Protein AF-A0A146EZC9-F1 (afdb_monomer)

Solvent-accessible surface area (backbone atoms only — not comparable to full-atom values): 20921 Å² total; per-residue (Å²): 140,86,87,82,79,82,80,92,62,86,48,84,70,88,51,86,60,41,35,55,93,66,63,37,90,84,54,92,62,67,41,71,71,47,54,55,52,50,50,53,37,63,75,56,72,39,61,78,85,65,98,53,88,65,61,59,54,41,57,75,82,76,78,95,66,84,81,82,80,58,70,73,40,76,33,74,91,63,42,40,61,71,53,25,52,52,43,26,66,73,44,49,61,87,75,92,78,54,86,47,73,66,43,42,53,49,49,52,51,31,46,53,48,16,51,52,51,13,44,65,75,21,31,51,72,41,74,63,51,96,86,57,58,89,56,70,48,71,67,49,53,50,34,49,50,50,24,52,53,31,43,57,48,19,74,72,68,70,40,72,67,37,42,51,54,19,51,52,32,46,53,48,32,54,52,48,46,57,49,42,42,50,51,40,50,52,50,52,50,51,64,28,55,75,34,74,69,37,39,51,49,51,55,49,48,73,74,51,79,67,84,77,78,87,69,81,72,64,45,73,44,99,88,69,48,78,40,78,52,70,66,62,50,50,52,53,49,42,55,72,76,57,58,83,75,75,86,77,83,58,74,75,64,65,84,59,81,75,74,81,80,80,86,75,77,76,60,44,42,65,58,45,42,52,54,44,64,71,48,67,53,83,52,81,46,58,98,84,65,59,41,47,44,56,51,48,69,49,29,88,73,48,20,54,64,62,25,54,59,73,61,47,75,78,71,77,80,70,78,82,76,73,78,81,81,74,84,75,84,81,75,86,78,91,78,92,82,137

pLDDT: mean 72.18, std 19.62, range [29.38, 95.44]

Mean predicted aligned error: 18.17 Å

InterPro domains:
  IPR036691 Endonuclease/exonuclease/phosphatase superfamily [G3DSA:3.60.10.10] (1-79)
  IPR036691 Endonuclease/exonuclease/phosphatase superfamily [SSF56219] (4-51)

Radius of gyration: 32.52 Å; Cα contacts (8 Å, |Δi|>4): 260; chains: 1; bounding box: 76×61×94 Å

Foldseek 3Di:
DDDADADFDFDFDFPPFDDCVQNPPPDDDGDVVVVVVVVQCVVQVWDWPDRDNTTGITHTDDDDDDDDQQDKDWDPVQFPLVQLQVQLLVQQDDLPDDADPVSLVVNVVSNLVSNVVSSVRGIDIDRDDPPDDPQCDPVLVVLVVQLVVLVVVCVVPVDPVSVVSNVVSVVVSVVVVVVRVVVRVVVQLVVQVVDPVSPVVVVVCVVPVDDDPPQPAWDADPVRDTHRDPVVVVVVCCCVVPPPDPDDDCVCVVPDDDDDDDDDDQQDLVNLLVVLVPDDQPDQDDPSRDGSVSCNSCSVPCSVSVSSSVPHPPPPPPDDPPPPPPPDDDDDDDDDDD

Nearest PDB structures (foldseek):
  8uw3-assembly1_A  TM=5.384E-01  e=3.600E-04  Homo sapiens
  2m64-assembly1_A  TM=2.137E-01  e=7.216E+00  Phleum pratense

Secondary structure (DSSP, 8-state):
----------------S--HHHH-TT-----HHHHHHHHHHHHTT------SSS--------------PPPEEE-GGG--HHHHHHHHHHHPPP-S---SHHHHHHHHHHHHHHHHHHHHHHS-EEE--TTPPTT--HHHHHHHHHHHHHHHHHHHH--HHHHHHHHHHHHHHHHHHHHHHHHHHHHHHHHHHTSHHHHHHHHHHHH--S------PPEEPTTS-EE--HHHHHHHHHHHHSPPPPPPP-TTTTT--PPPPP-PPPPPHHHHHHHHHHS-TTSPP-TT---HHHHHHHHHHHHHHHHHGGGS--------------------------

Structure (mmCIF, N/CA/C/O backbone):
data_AF-A0A146EZC9-F1
#
_entry.id   AF-A0A146EZC9-F1
#
loop_
_atom_site.group_PDB
_atom_site.id
_atom_site.type_symbol
_atom_site.label_atom_id
_atom_site.label_alt_id
_atom_site.label_comp_id
_atom_site.label_asym_id
_atom_site.label_entity_id
_atom_site.label_seq_id
_atom_site.pdbx_PDB_ins_code
_atom_site.Cartn_x
_atom_site.Cartn_y
_atom_site.Cartn_z
_atom_site.occupancy
_atom_site.B_iso_or_equiv
_atom_site.auth_seq_id
_atom_site.auth_comp_id
_atom_site.auth_asym_id
_atom_site.auth_atom_id
_atom_site.pdbx_PDB_model_num
ATOM 1 N N . MET A 1 1 ? -5.382 23.626 -16.810 1.00 29.48 1 MET A N 1
ATOM 2 C CA . MET A 1 1 ? -5.094 23.036 -18.138 1.00 29.48 1 MET A CA 1
ATOM 3 C C . MET A 1 1 ? -4.889 21.537 -17.971 1.00 29.48 1 MET A C 1
ATOM 5 O O . MET A 1 1 ? -3.804 21.097 -17.607 1.00 29.48 1 MET A O 1
ATOM 9 N N . GLU A 1 2 ? -5.966 20.767 -18.117 1.00 29.38 2 GLU A N 1
ATOM 10 C CA . GLU A 1 2 ? -5.998 19.319 -17.876 1.00 29.38 2 GLU A CA 1
ATOM 11 C C . GLU A 1 2 ? -5.448 18.514 -19.061 1.00 29.38 2 GLU A C 1
ATOM 13 O O . GLU A 1 2 ? -5.738 18.803 -20.219 1.00 29.38 2 GLU A O 1
ATOM 18 N N . ARG A 1 3 ? -4.631 17.497 -18.755 1.00 31.38 3 ARG A N 1
ATOM 19 C CA . ARG A 1 3 ? -4.015 16.572 -19.720 1.00 31.38 3 ARG A CA 1
ATOM 20 C C . ARG A 1 3 ? -4.842 15.286 -19.826 1.00 31.38 3 ARG A C 1
ATOM 22 O O . ARG A 1 3 ? -4.857 14.478 -18.897 1.00 31.38 3 ARG A O 1
ATOM 29 N N . TRP A 1 4 ? -5.477 15.105 -20.978 1.00 33.62 4 TRP A N 1
ATOM 30 C CA . TRP A 1 4 ? -6.358 13.993 -21.354 1.00 33.62 4 TRP A CA 1
ATOM 31 C C . TRP A 1 4 ? -5.581 12.722 -21.753 1.00 33.62 4 TRP A C 1
ATOM 33 O O . TRP A 1 4 ? -4.397 12.795 -22.088 1.00 33.62 4 TRP A O 1
ATOM 43 N N . ARG A 1 5 ? -6.225 11.54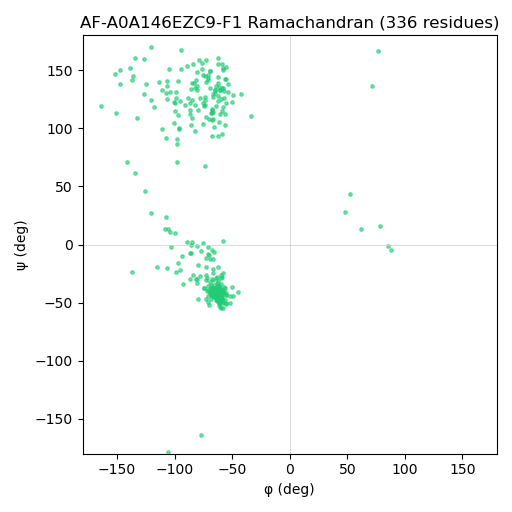2 -21.703 1.00 46.19 5 ARG A N 1
ATOM 44 C CA . ARG A 1 5 ? -5.663 10.256 -22.173 1.00 46.19 5 ARG A CA 1
ATOM 45 C C . ARG A 1 5 ? -6.702 9.436 -22.963 1.00 46.19 5 ARG A C 1
ATOM 47 O O . ARG A 1 5 ? -7.851 9.424 -22.530 1.00 46.19 5 ARG A O 1
ATOM 54 N N . PRO A 1 6 ? -6.302 8.741 -24.047 1.00 39.31 6 PRO A N 1
ATOM 55 C CA . PRO A 1 6 ? -7.216 8.062 -24.972 1.00 39.31 6 PRO A CA 1
ATOM 56 C C . PRO A 1 6 ? -7.637 6.651 -24.517 1.00 39.31 6 PRO A C 1
ATOM 58 O O . PRO A 1 6 ? -6.915 5.997 -23.759 1.00 39.31 6 PRO A O 1
ATOM 61 N N . ALA A 1 7 ? -8.801 6.203 -25.000 1.00 42.16 7 ALA A N 1
ATOM 62 C CA . ALA A 1 7 ? -9.261 4.811 -25.004 1.00 42.16 7 ALA A CA 1
ATOM 63 C C . ALA A 1 7 ? -9.139 4.231 -26.433 1.00 42.16 7 ALA A C 1
ATOM 65 O O . ALA A 1 7 ? -9.205 4.990 -27.396 1.00 42.16 7 ALA A O 1
ATOM 66 N N . GLU A 1 8 ? -8.924 2.918 -26.546 1.00 43.03 8 GLU A N 1
ATOM 67 C CA . GLU A 1 8 ? -8.444 2.212 -27.751 1.00 43.03 8 GLU A CA 1
ATOM 68 C C . GLU A 1 8 ? -9.583 1.826 -28.726 1.00 43.03 8 GLU A C 1
ATOM 70 O O . GLU A 1 8 ? -10.598 1.264 -28.309 1.00 43.03 8 GLU A O 1
ATOM 75 N N . GLN A 1 9 ? -9.396 2.090 -30.025 1.00 46.81 9 GLN A N 1
ATOM 76 C CA . GLN A 1 9 ? -10.145 1.507 -31.152 1.00 46.81 9 GLN A CA 1
ATOM 77 C C . GLN A 1 9 ? -9.164 1.179 -32.293 1.00 46.81 9 GLN A C 1
ATOM 79 O O . GLN A 1 9 ? -8.125 1.823 -32.408 1.00 46.81 9 GLN A O 1
ATOM 84 N N . ILE A 1 10 ? -9.486 0.169 -33.113 1.00 42.91 10 ILE A N 1
ATOM 85 C CA . ILE A 1 10 ? -8.592 -0.425 -34.126 1.00 42.91 10 ILE A CA 1
ATOM 86 C C . ILE A 1 10 ? -8.986 0.067 -35.526 1.00 42.91 10 ILE A C 1
ATOM 88 O O . ILE A 1 10 ? -10.152 -0.035 -35.901 1.00 42.91 10 ILE A O 1
ATOM 92 N N . VAL A 1 11 ? -8.012 0.527 -36.315 1.00 43.62 11 VAL A N 1
ATOM 93 C CA . VAL A 1 11 ? -8.171 0.807 -37.753 1.00 43.62 11 VAL A CA 1
ATOM 94 C C . VAL A 1 11 ? -7.446 -0.282 -38.549 1.00 43.62 11 VAL A C 1
ATOM 96 O O . VAL A 1 11 ? -6.376 -0.737 -38.155 1.00 43.62 11 VAL A O 1
ATOM 99 N N . VAL A 1 12 ? -8.038 -0.730 -39.657 1.00 43.19 12 VAL A N 1
ATOM 100 C CA . VAL A 1 12 ? -7.469 -1.759 -40.543 1.00 43.19 12 VAL A CA 1
ATOM 101 C C . VAL A 1 12 ? -7.296 -1.149 -41.933 1.00 43.19 12 VAL A C 1
ATOM 103 O O . VAL A 1 12 ? -8.254 -0.618 -42.488 1.00 43.19 12 VAL A O 1
ATOM 106 N N . GLY A 1 13 ? -6.077 -1.204 -42.469 1.00 46.47 13 GLY A N 1
ATOM 107 C CA . GLY A 1 13 ? -5.722 -0.771 -43.827 1.00 46.47 13 GLY A CA 1
ATOM 108 C C . GLY A 1 13 ? -5.129 -1.924 -44.644 1.00 46.47 13 GLY A C 1
ATOM 109 O O . GLY A 1 13 ? -4.855 -2.988 -44.088 1.00 46.47 13 GLY A O 1
ATOM 110 N N . ASP A 1 14 ? -4.947 -1.727 -45.951 1.00 43.50 14 ASP A N 1
ATOM 111 C CA . ASP A 1 14 ? -4.317 -2.713 -46.840 1.00 43.50 14 ASP A CA 1
ATOM 112 C C . ASP A 1 14 ? -2.787 -2.547 -46.827 1.00 43.50 14 ASP A C 1
ATOM 114 O O . ASP A 1 14 ? -2.253 -1.513 -47.224 1.00 43.50 14 ASP A O 1
ATOM 118 N N . PHE A 1 15 ? -2.082 -3.568 -46.335 1.00 55.00 15 PHE A N 1
ATOM 119 C CA . PHE A 1 15 ? -0.626 -3.582 -46.143 1.00 55.00 15 PHE A CA 1
ATOM 120 C C . PHE A 1 15 ? 0.105 -4.473 -47.152 1.00 55.00 15 PHE A C 1
ATOM 122 O O . PHE A 1 15 ? 1.219 -4.928 -46.890 1.00 55.00 15 PHE A O 1
ATOM 129 N N . ASN A 1 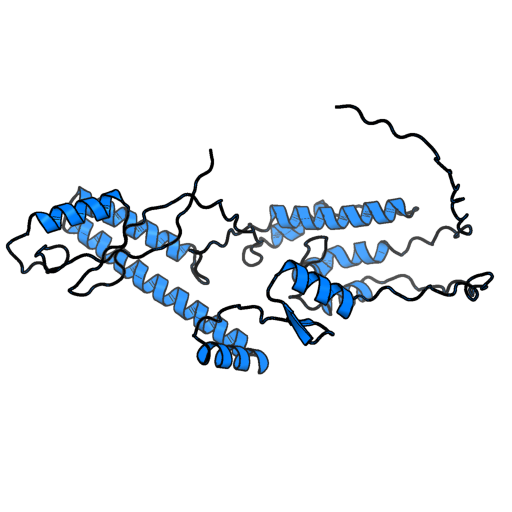16 ? -0.497 -4.724 -48.317 1.00 52.22 16 ASN A N 1
ATOM 130 C CA . ASN A 1 16 ? 0.159 -5.452 -49.408 1.00 52.22 16 ASN A CA 1
ATOM 131 C C . ASN A 1 16 ? 1.293 -4.671 -50.105 1.00 52.22 16 ASN A C 1
ATOM 133 O O . ASN A 1 16 ? 2.052 -5.251 -50.889 1.00 52.22 16 ASN A O 1
ATOM 137 N N . LEU A 1 17 ? 1.447 -3.379 -49.805 1.00 57.47 17 LEU A N 1
ATOM 138 C CA . LEU A 1 17 ? 2.456 -2.504 -50.402 1.00 57.47 17 LEU A CA 1
ATOM 139 C C . LEU A 1 17 ? 3.875 -2.801 -49.882 1.00 57.47 17 LEU A C 1
ATOM 141 O O . LEU A 1 17 ? 4.110 -3.095 -48.704 1.00 57.47 17 LEU A O 1
ATOM 145 N N . HIS A 1 18 ? 4.853 -2.761 -50.783 1.00 56.69 18 HIS A N 1
ATOM 146 C CA . HIS A 1 18 ? 6.226 -3.192 -50.545 1.00 56.69 18 HIS A CA 1
ATOM 147 C C . HIS A 1 18 ? 7.044 -2.097 -49.844 1.00 56.69 18 HIS A C 1
ATOM 149 O O . HIS A 1 18 ? 7.232 -1.014 -50.390 1.00 56.69 18 HIS A O 1
ATOM 155 N N . HIS A 1 19 ? 7.579 -2.385 -48.645 1.00 59.59 19 HIS A N 1
ATOM 156 C CA . HIS A 1 19 ? 8.460 -1.461 -47.914 1.00 59.59 19 HIS A CA 1
ATOM 157 C C . HIS A 1 19 ? 9.535 -2.195 -47.070 1.00 59.59 19 HIS A C 1
ATOM 159 O O . HIS A 1 19 ? 9.208 -3.168 -46.381 1.00 59.59 19 HIS A O 1
ATOM 165 N N . PRO A 1 20 ? 10.808 -1.738 -47.029 1.00 56.00 20 PRO A N 1
ATOM 166 C CA . PRO A 1 20 ? 11.910 -2.406 -46.310 1.00 56.00 20 PRO A CA 1
ATOM 167 C C . PRO A 1 20 ? 11.717 -2.589 -44.796 1.00 56.00 20 PRO A C 1
ATOM 169 O O . PRO A 1 20 ? 12.284 -3.504 -44.198 1.00 56.00 20 PRO A O 1
ATOM 172 N N . HIS A 1 21 ? 10.923 -1.724 -44.158 1.00 51.31 21 HIS A N 1
ATOM 173 C CA . HIS A 1 21 ? 10.609 -1.821 -42.725 1.00 51.31 21 HIS A CA 1
ATOM 174 C C . HIS A 1 21 ? 9.777 -3.056 -42.346 1.00 51.31 21 HIS A C 1
ATOM 176 O O . HIS A 1 21 ? 9.831 -3.449 -41.181 1.00 51.31 21 HIS A O 1
ATOM 182 N N . TRP A 1 22 ? 9.066 -3.681 -43.295 1.00 53.97 22 TRP A N 1
ATOM 183 C CA . TRP A 1 22 ? 8.222 -4.855 -43.029 1.00 53.97 22 TRP A CA 1
ATOM 184 C C . TRP A 1 22 ? 8.318 -5.986 -44.054 1.00 53.97 22 TRP A C 1
ATOM 186 O O . TRP A 1 22 ? 8.103 -7.134 -43.695 1.00 53.97 22 TRP A O 1
ATOM 196 N N . GLY A 1 23 ? 8.720 -5.708 -45.295 1.00 49.28 23 GLY A N 1
ATOM 197 C CA . GLY A 1 23 ? 8.985 -6.719 -46.326 1.00 49.28 23 GLY A CA 1
ATOM 198 C C . GLY A 1 23 ? 10.398 -7.316 -46.287 1.00 49.28 23 GLY A C 1
ATOM 199 O O . GLY A 1 23 ? 10.740 -8.120 -47.155 1.00 49.28 23 GLY A O 1
ATOM 200 N N . GLY A 1 24 ? 11.221 -6.913 -45.311 1.00 47.97 24 GLY A N 1
ATOM 201 C CA . GLY A 1 24 ? 12.610 -7.343 -45.155 1.00 47.97 24 GLY A CA 1
ATOM 202 C C . GLY A 1 24 ? 13.590 -6.667 -46.123 1.00 47.97 24 GLY A C 1
ATOM 203 O O . GLY A 1 24 ? 13.214 -6.056 -47.121 1.00 47.97 24 GLY A O 1
ATOM 204 N N . LEU A 1 25 ? 14.889 -6.808 -45.834 1.00 49.59 25 LEU A N 1
ATOM 205 C CA . LEU A 1 25 ? 15.993 -6.188 -46.591 1.00 49.59 25 LEU A CA 1
ATOM 206 C C . LEU A 1 25 ? 16.166 -6.733 -48.024 1.00 49.59 25 LEU A C 1
ATOM 208 O O . LEU A 1 25 ? 17.009 -6.238 -48.764 1.00 49.59 25 LEU A O 1
ATOM 212 N N . MET A 1 26 ? 15.392 -7.751 -48.413 1.00 45.19 26 MET A N 1
ATOM 213 C CA . MET A 1 26 ? 15.476 -8.397 -49.727 1.00 45.19 26 MET A CA 1
ATOM 214 C C . MET A 1 26 ? 14.6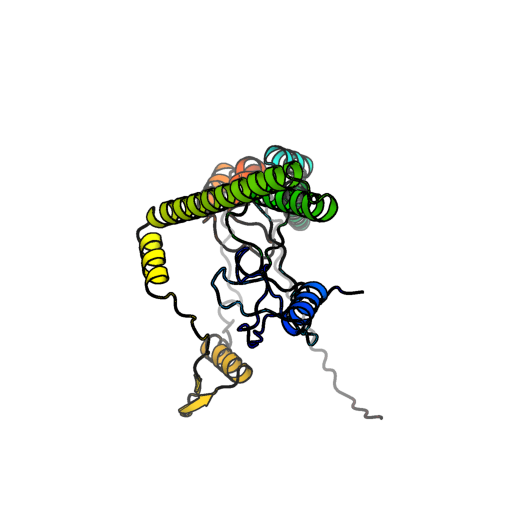23 -7.701 -50.801 1.00 45.19 26 MET A C 1
ATOM 216 O O . MET A 1 26 ? 14.719 -8.061 -51.972 1.00 45.19 26 MET A O 1
ATOM 220 N N . ARG A 1 27 ? 13.787 -6.713 -50.443 1.00 50.66 27 ARG A N 1
ATOM 221 C CA . ARG A 1 27 ? 12.943 -5.987 -51.407 1.00 50.66 27 ARG A CA 1
ATOM 222 C C . ARG A 1 27 ? 13.610 -4.690 -51.871 1.00 50.66 27 ARG A C 1
ATOM 224 O O . ARG A 1 27 ? 13.941 -3.835 -51.059 1.00 50.66 27 ARG A O 1
ATOM 231 N N . GLN A 1 28 ? 13.780 -4.554 -53.189 1.00 51.41 28 GLN A N 1
ATOM 232 C CA . GLN A 1 28 ? 14.518 -3.449 -53.825 1.00 51.41 28 GLN A CA 1
ATOM 233 C C . GLN A 1 28 ? 13.647 -2.253 -54.250 1.00 51.41 28 GLN A C 1
ATOM 235 O O . GLN A 1 28 ? 14.191 -1.220 -54.632 1.00 51.41 28 GLN A O 1
ATOM 240 N N . ARG A 1 29 ? 12.312 -2.371 -54.207 1.00 52.44 29 ARG A N 1
ATOM 241 C CA . ARG A 1 29 ? 11.380 -1.321 -54.643 1.00 52.44 29 ARG A CA 1
ATOM 242 C C . ARG A 1 29 ? 10.377 -1.016 -53.532 1.00 52.44 29 ARG A C 1
ATOM 244 O O . ARG A 1 29 ? 9.796 -1.949 -52.977 1.00 52.44 29 ARG A O 1
ATOM 251 N N . THR A 1 30 ? 10.232 0.270 -53.221 1.00 56.00 30 THR A N 1
ATOM 252 C CA . THR A 1 30 ? 9.322 0.792 -52.196 1.00 56.00 30 THR A CA 1
ATOM 253 C C . THR A 1 30 ? 8.141 1.482 -52.864 1.00 56.00 30 THR A C 1
ATOM 255 O O . THR A 1 30 ? 8.356 2.318 -53.745 1.00 56.00 30 THR A O 1
ATOM 258 N N . ASP A 1 31 ? 6.920 1.153 -52.447 1.00 62.75 31 ASP A N 1
ATOM 259 C CA . ASP A 1 31 ? 5.714 1.818 -52.947 1.00 62.75 31 ASP A CA 1
ATOM 260 C C . ASP A 1 31 ? 5.502 3.171 -52.231 1.00 62.75 31 ASP A C 1
ATOM 262 O O . ASP A 1 31 ? 5.582 3.224 -51.003 1.00 62.75 31 ASP A O 1
ATOM 266 N N . PRO A 1 32 ? 5.216 4.280 -52.944 1.00 59.38 32 PRO A N 1
ATOM 267 C CA . PRO A 1 32 ? 5.078 5.612 -52.334 1.00 59.38 32 PRO A CA 1
ATOM 268 C C . PRO A 1 32 ? 3.971 5.704 -51.271 1.00 59.38 32 PRO A C 1
ATOM 270 O O . PRO A 1 32 ? 4.120 6.394 -50.265 1.00 59.38 32 PRO A O 1
ATOM 273 N N . GLU A 1 33 ? 2.882 4.964 -51.473 1.00 56.00 33 GLU A N 1
ATOM 274 C CA . GLU A 1 33 ? 1.722 4.881 -50.573 1.00 56.00 33 GLU A CA 1
ATOM 275 C C . GLU A 1 33 ? 2.080 4.201 -49.230 1.00 56.00 33 GLU A C 1
ATOM 277 O O . GLU A 1 33 ? 1.490 4.493 -48.184 1.00 56.00 33 GLU A O 1
ATOM 282 N N . ALA A 1 34 ? 3.122 3.356 -49.213 1.00 59.31 34 ALA A N 1
ATOM 283 C CA . ALA A 1 34 ? 3.680 2.792 -47.984 1.00 59.31 34 ALA A CA 1
ATOM 284 C C . ALA A 1 34 ? 4.468 3.832 -47.163 1.00 59.31 34 ALA A C 1
ATOM 286 O O . ALA A 1 34 ? 4.492 3.764 -45.931 1.00 59.31 34 ALA A O 1
ATOM 287 N N . GLU A 1 35 ? 5.079 4.817 -47.826 1.00 58.84 35 GLU A N 1
ATOM 288 C CA . GLU A 1 35 ? 5.810 5.914 -47.180 1.00 58.84 35 GLU A CA 1
ATOM 289 C C . GLU A 1 35 ? 4.847 6.890 -46.481 1.00 58.84 35 GLU A C 1
ATOM 291 O O . GLU A 1 35 ? 5.112 7.365 -45.376 1.00 58.84 35 GLU A O 1
ATOM 296 N N . GLU A 1 36 ? 3.696 7.165 -47.100 1.00 57.69 36 GLU A N 1
ATOM 297 C CA . GLU A 1 36 ? 2.631 7.989 -46.515 1.00 57.69 36 GLU A CA 1
ATOM 298 C C . GLU A 1 36 ? 2.002 7.308 -45.293 1.00 57.69 36 GLU A C 1
ATOM 300 O O . GLU A 1 36 ? 1.805 7.930 -44.247 1.00 57.69 36 GLU A O 1
ATOM 305 N N . THR A 1 37 ? 1.823 5.992 -45.378 1.00 55.97 37 THR A N 1
ATOM 306 C CA . THR A 1 37 ? 1.386 5.160 -44.258 1.00 55.97 37 THR A CA 1
ATOM 307 C C . THR A 1 37 ? 2.373 5.237 -43.079 1.00 55.97 37 THR A C 1
ATOM 309 O O . THR A 1 37 ? 1.947 5.413 -41.940 1.00 55.97 37 THR A O 1
ATOM 312 N N . LEU A 1 38 ? 3.692 5.216 -43.325 1.00 57.03 38 LEU A N 1
ATOM 313 C CA . LEU A 1 38 ? 4.729 5.429 -42.297 1.00 57.03 38 LEU A CA 1
ATOM 314 C C . LEU A 1 38 ? 4.689 6.817 -41.660 1.00 57.03 38 LEU A C 1
ATOM 316 O O . LEU A 1 38 ? 4.859 6.933 -40.446 1.00 57.03 38 LEU A O 1
ATOM 320 N N . ARG A 1 39 ? 4.431 7.862 -42.449 1.00 57.59 39 ARG A N 1
ATOM 321 C CA . ARG A 1 39 ? 4.286 9.221 -41.911 1.00 57.59 39 ARG A CA 1
ATOM 322 C C . ARG A 1 39 ? 3.112 9.315 -40.944 1.00 57.59 39 ARG A C 1
ATOM 324 O O . ARG A 1 39 ? 3.275 9.883 -39.871 1.00 57.59 39 ARG A O 1
ATOM 331 N N . LEU A 1 40 ? 1.979 8.692 -41.267 1.00 54.16 40 LEU A N 1
ATOM 332 C CA . LEU A 1 40 ? 0.812 8.660 -40.382 1.00 54.16 40 LEU A CA 1
ATOM 333 C C . LEU A 1 40 ? 1.099 7.886 -39.079 1.00 54.16 40 LEU A C 1
ATOM 335 O O . LEU A 1 40 ? 0.669 8.309 -38.007 1.00 54.16 40 LEU A O 1
ATOM 339 N N . ILE A 1 41 ? 1.869 6.790 -39.126 1.00 56.28 41 ILE A N 1
ATOM 340 C CA . ILE A 1 41 ? 2.299 6.032 -37.923 1.00 56.28 41 ILE A CA 1
ATOM 341 C C . ILE A 1 41 ? 3.096 6.921 -36.976 1.00 56.28 41 ILE A C 1
ATOM 343 O O . ILE A 1 41 ? 2.899 6.878 -35.760 1.00 56.28 41 ILE A O 1
ATOM 347 N N . GLU A 1 42 ? 4.021 7.697 -37.541 1.00 54.38 42 GLU A N 1
ATOM 348 C CA . GLU A 1 42 ? 4.907 8.584 -36.795 1.00 54.38 42 GLU A CA 1
ATOM 349 C C . GLU A 1 42 ? 4.184 9.836 -36.283 1.00 54.38 42 GLU A C 1
ATOM 351 O O . GLU A 1 42 ? 4.442 10.254 -35.154 1.00 54.38 42 GLU A O 1
ATOM 356 N N . GLU A 1 43 ? 3.258 10.402 -37.065 1.00 51.41 43 GLU A N 1
ATOM 357 C CA . GLU A 1 43 ? 2.474 11.588 -36.695 1.00 51.41 43 GLU A CA 1
ATOM 358 C C . GLU A 1 43 ? 1.530 11.314 -35.513 1.00 51.41 43 GLU A C 1
ATOM 360 O O . GLU A 1 43 ? 1.400 12.153 -34.619 1.00 51.41 43 GLU A O 1
ATOM 365 N N . TYR A 1 44 ? 0.934 10.118 -35.457 1.00 49.31 44 TYR A N 1
ATOM 366 C CA . TYR A 1 44 ? -0.055 9.750 -34.435 1.00 49.31 44 TYR A CA 1
ATOM 367 C C . TYR A 1 44 ? 0.484 8.814 -33.325 1.00 49.31 44 TYR A C 1
ATOM 369 O O . TYR A 1 44 ? -0.301 8.326 -32.513 1.00 49.31 44 TYR A O 1
ATOM 377 N N . ASP A 1 45 ? 1.809 8.598 -33.239 1.00 47.31 45 ASP A N 1
ATOM 378 C CA . ASP A 1 45 ? 2.507 7.764 -32.224 1.00 47.31 45 ASP A CA 1
ATOM 379 C C . ASP A 1 45 ? 1.934 6.332 -32.105 1.00 47.31 45 ASP A C 1
ATOM 381 O O . ASP A 1 45 ? 1.732 5.799 -31.009 1.00 47.31 45 ASP A O 1
ATOM 385 N N . MET A 1 46 ? 1.656 5.711 -33.256 1.00 49.69 46 MET A N 1
ATOM 386 C CA . MET A 1 46 ? 1.053 4.378 -33.348 1.00 49.69 46 MET A CA 1
ATOM 387 C C . MET A 1 46 ? 2.061 3.262 -33.017 1.00 49.69 46 MET A C 1
ATOM 389 O O . MET A 1 46 ? 3.247 3.350 -33.354 1.00 49.69 46 MET A O 1
ATOM 393 N N . ALA A 1 47 ? 1.608 2.164 -32.399 1.00 45.62 47 ALA A N 1
ATOM 394 C CA . ALA A 1 47 ? 2.450 1.008 -32.080 1.00 45.62 47 ALA A CA 1
ATOM 395 C C . ALA A 1 47 ? 2.047 -0.244 -32.875 1.00 45.62 47 ALA A C 1
ATOM 397 O O . ALA A 1 47 ? 0.872 -0.549 -33.041 1.00 45.62 47 ALA A O 1
ATOM 398 N N . LEU A 1 48 ? 3.042 -1.008 -33.336 1.00 47.41 48 LEU A N 1
ATOM 399 C CA . LEU A 1 48 ? 2.819 -2.290 -34.010 1.00 47.41 48 LEU A CA 1
ATOM 400 C C . LEU A 1 48 ? 2.512 -3.395 -32.996 1.00 47.41 48 LEU A C 1
ATOM 402 O O . LEU A 1 48 ? 3.307 -3.628 -32.080 1.00 47.41 48 LEU A O 1
ATOM 406 N N . LEU A 1 49 ? 1.388 -4.093 -33.184 1.00 40.03 49 LEU A N 1
ATOM 407 C CA . LEU A 1 49 ? 0.931 -5.145 -32.271 1.00 40.03 49 LEU A CA 1
ATOM 408 C C . LEU A 1 49 ? 1.570 -6.525 -32.544 1.00 40.03 49 LEU A C 1
ATOM 410 O O . LEU A 1 49 ? 1.733 -7.285 -31.590 1.00 40.03 49 LEU A O 1
ATOM 414 N N . TYR A 1 50 ? 2.008 -6.837 -33.777 1.00 44.00 50 TYR A N 1
ATOM 415 C CA . TYR A 1 50 ? 2.666 -8.116 -34.124 1.00 44.00 50 TYR A CA 1
ATOM 416 C C . TYR A 1 50 ? 3.735 -7.984 -35.238 1.00 44.00 50 TYR A C 1
ATOM 418 O O . TYR A 1 50 ? 3.630 -7.120 -36.101 1.00 44.00 50 TYR A O 1
ATOM 426 N N . GLU A 1 51 ? 4.770 -8.843 -35.207 1.00 45.97 51 GLU A N 1
ATOM 427 C CA . GLU A 1 51 ? 5.864 -8.949 -36.204 1.00 45.97 51 GLU A CA 1
ATOM 428 C C . GLU A 1 51 ? 5.573 -10.095 -37.208 1.00 45.97 51 GLU A C 1
ATOM 430 O O . GLU A 1 51 ? 6.216 -11.143 -37.154 1.00 45.97 51 GLU A O 1
ATOM 435 N N . ALA A 1 52 ? 4.589 -9.935 -38.096 1.00 36.22 52 ALA A N 1
ATOM 436 C CA . ALA A 1 52 ? 4.362 -10.846 -39.227 1.00 36.22 52 ALA A CA 1
ATOM 437 C C . ALA A 1 52 ? 4.123 -10.045 -40.514 1.00 36.22 52 ALA A C 1
ATOM 439 O O . ALA A 1 52 ? 3.775 -8.869 -40.439 1.00 36.22 52 ALA A O 1
ATOM 440 N N . ASP A 1 53 ? 4.296 -10.693 -41.668 1.00 35.38 53 ASP A N 1
ATOM 441 C CA . ASP A 1 53 ? 4.357 -10.124 -43.030 1.00 35.38 53 ASP A CA 1
ATOM 442 C C . ASP A 1 53 ? 3.117 -9.315 -43.482 1.00 35.38 53 ASP A C 1
ATOM 444 O O . ASP A 1 53 ? 3.063 -8.833 -44.614 1.00 35.38 53 ASP A O 1
ATOM 448 N N . HIS A 1 54 ? 2.130 -9.138 -42.600 1.00 42.56 54 HIS A N 1
ATOM 449 C CA . HIS A 1 54 ? 0.926 -8.325 -42.750 1.00 42.56 54 HIS A CA 1
ATOM 450 C C . HIS A 1 54 ? 0.762 -7.474 -41.478 1.00 42.56 54 HIS A C 1
ATOM 452 O O . HIS A 1 54 ? 0.480 -8.007 -40.402 1.00 42.56 54 HIS A O 1
ATOM 458 N N . ILE A 1 55 ? 0.980 -6.159 -41.576 1.00 47.06 55 ILE A N 1
ATOM 459 C CA . ILE A 1 55 ? 1.099 -5.274 -40.407 1.00 47.06 55 ILE A CA 1
ATOM 460 C C . ILE A 1 55 ? -0.099 -4.324 -40.300 1.00 47.06 55 ILE A C 1
ATOM 462 O O . ILE A 1 55 ? -0.063 -3.284 -40.934 1.00 47.06 55 ILE A O 1
ATOM 466 N N . PRO A 1 56 ? -1.121 -4.574 -39.467 1.00 35.25 56 PRO A N 1
ATOM 467 C CA . PRO A 1 56 ? -2.123 -3.553 -39.168 1.00 35.25 56 PRO A CA 1
ATOM 468 C C . PRO A 1 56 ? -1.541 -2.426 -38.296 1.00 35.25 56 PRO A C 1
ATOM 470 O O . PRO A 1 56 ? -0.742 -2.676 -37.388 1.00 35.25 56 PRO A O 1
ATOM 473 N N . LEU A 1 57 ? -1.974 -1.187 -38.552 1.00 39.75 57 LEU A N 1
ATOM 474 C CA . LEU A 1 57 ? -1.579 0.011 -37.807 1.00 39.75 57 LEU A CA 1
ATOM 475 C C . LEU A 1 57 ? -2.668 0.538 -36.889 1.00 39.75 57 LEU A C 1
ATOM 477 O O . LEU A 1 57 ? -3.824 0.659 -37.274 1.00 39.75 57 LEU A O 1
ATOM 481 N N . GLU A 1 58 ? -2.264 0.904 -35.676 1.00 37.81 58 GLU A N 1
ATOM 482 C CA . GLU A 1 58 ? -3.144 1.385 -34.615 1.00 37.81 58 GLU A CA 1
ATOM 483 C C . GLU A 1 58 ? -3.160 2.921 -34.546 1.00 37.81 58 GLU A C 1
ATOM 485 O O . GLU A 1 58 ? -2.354 3.514 -33.833 1.00 37.81 58 GLU A O 1
ATOM 490 N N . ALA A 1 59 ? -4.081 3.578 -35.261 1.00 38.12 59 ALA A N 1
ATOM 491 C CA . ALA A 1 59 ? -4.267 5.033 -35.193 1.00 38.12 59 ALA A CA 1
ATOM 492 C C . ALA A 1 59 ? -5.306 5.411 -34.128 1.00 38.12 59 ALA A C 1
ATOM 494 O O . ALA A 1 59 ? -6.472 5.030 -34.224 1.00 38.12 59 ALA A O 1
ATOM 495 N N . ILE A 1 60 ? -4.902 6.197 -33.126 1.00 40.75 60 ILE A N 1
ATOM 496 C CA . ILE A 1 60 ? -5.768 6.626 -32.020 1.00 40.75 60 ILE A CA 1
ATOM 497 C C . ILE A 1 60 ? -6.346 8.017 -32.323 1.00 40.75 60 ILE A C 1
ATOM 499 O O . ILE A 1 60 ? -5.691 9.032 -32.091 1.00 40.75 60 ILE A O 1
ATOM 503 N N . LEU A 1 61 ? -7.597 8.087 -32.783 1.00 38.47 61 LEU A N 1
ATOM 504 C CA . LEU A 1 61 ? -8.345 9.345 -32.916 1.00 38.47 61 LEU A CA 1
ATOM 505 C C . LEU A 1 61 ? -9.298 9.499 -31.721 1.00 38.47 61 LEU A C 1
ATOM 507 O O . LEU A 1 61 ? -10.201 8.690 -31.521 1.00 38.47 61 LEU A O 1
ATOM 511 N N . ALA A 1 62 ? -9.076 10.512 -30.878 1.00 40.69 62 ALA A N 1
ATOM 512 C CA . ALA A 1 62 ? -9.789 10.671 -29.610 1.00 40.69 62 ALA A CA 1
ATOM 513 C C . ALA A 1 62 ? -10.924 11.708 -29.686 1.00 40.69 62 ALA A C 1
ATOM 515 O O . ALA A 1 62 ? -10.673 12.891 -29.900 1.00 40.69 62 ALA A O 1
ATOM 516 N N . THR A 1 63 ? -12.154 11.300 -29.363 1.00 43.59 63 THR A N 1
ATOM 517 C CA . THR A 1 63 ? -13.184 12.210 -28.829 1.00 43.59 63 THR A CA 1
ATOM 518 C C . THR A 1 63 ? -13.036 12.347 -27.305 1.00 43.59 63 THR A C 1
ATOM 520 O O . THR A 1 63 ? -12.784 11.349 -26.623 1.00 43.59 63 THR A O 1
ATOM 523 N N . PRO A 1 64 ? -13.181 13.554 -26.730 1.00 40.66 64 PRO A N 1
ATOM 524 C CA . PRO A 1 64 ? -12.843 13.826 -25.333 1.00 40.66 64 PRO A CA 1
ATOM 525 C C . PRO A 1 64 ? -13.813 13.154 -24.348 1.00 40.66 64 PRO A C 1
ATOM 527 O O . PRO A 1 64 ? -14.940 13.600 -24.153 1.00 40.66 64 PRO A O 1
ATOM 530 N N . THR A 1 65 ? -13.356 12.113 -23.650 1.00 48.94 65 THR A N 1
ATOM 531 C CA . THR A 1 65 ? -14.052 11.552 -22.479 1.00 48.94 65 THR A CA 1
ATOM 532 C C . THR A 1 65 ? -13.442 12.070 -21.177 1.00 48.94 65 THR A C 1
ATOM 534 O O . THR A 1 65 ? -12.223 12.019 -20.998 1.00 48.94 65 THR A O 1
ATOM 537 N N . ARG A 1 66 ? -14.299 12.552 -20.261 1.00 48.97 66 ARG A N 1
ATOM 538 C CA . ARG A 1 66 ? -13.958 13.061 -18.913 1.00 48.97 66 ARG A CA 1
ATOM 539 C C . ARG A 1 66 ? -12.920 12.175 -18.207 1.00 48.97 66 ARG A C 1
ATOM 541 O O . ARG A 1 66 ? -13.071 10.955 -18.145 1.00 48.97 66 ARG A O 1
ATOM 548 N N . GLY A 1 67 ? -11.859 12.799 -17.691 1.00 54.69 67 GLY A N 1
ATOM 549 C CA . GLY A 1 67 ? -10.693 12.119 -17.128 1.00 54.69 67 GLY A CA 1
ATOM 550 C C . GLY A 1 67 ? -11.039 11.172 -15.977 1.00 54.69 67 GLY A C 1
ATOM 551 O O . GLY A 1 67 ? -11.492 11.600 -14.920 1.00 54.69 67 GLY A O 1
ATOM 552 N N . ARG A 1 68 ? -10.766 9.873 -16.152 1.00 54.44 68 ARG A N 1
ATOM 553 C CA . ARG A 1 68 ? -1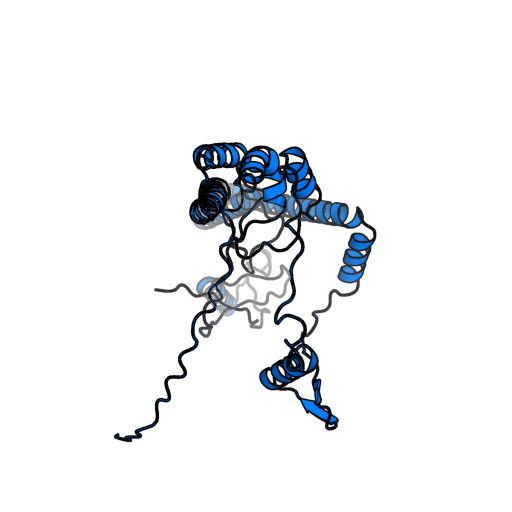0.732 8.921 -15.034 1.00 54.44 68 ARG A CA 1
ATOM 554 C C . ARG A 1 68 ? -9.541 9.261 -14.137 1.00 54.44 68 ARG A C 1
ATOM 556 O O . ARG A 1 68 ? -8.389 9.107 -14.548 1.00 54.44 68 ARG A O 1
ATOM 563 N N . THR A 1 69 ? -9.804 9.701 -12.912 1.00 59.38 69 THR A N 1
ATOM 564 C CA . THR A 1 69 ? -8.777 9.792 -11.873 1.00 59.38 69 THR A CA 1
ATOM 565 C C . THR A 1 69 ? -8.448 8.379 -11.391 1.00 59.38 69 THR A C 1
ATOM 567 O O . THR A 1 69 ? -9.330 7.587 -11.062 1.00 59.38 69 THR A O 1
ATOM 570 N N . PHE A 1 70 ? -7.164 8.019 -11.399 1.00 63.56 70 PHE A N 1
ATOM 571 C CA . PHE A 1 70 ? -6.727 6.747 -10.825 1.00 63.56 70 PHE A CA 1
ATOM 572 C C . PHE A 1 70 ? -6.512 6.946 -9.327 1.00 63.56 70 PHE A C 1
ATOM 574 O O . PHE A 1 70 ? -5.740 7.839 -8.963 1.00 63.56 70 PHE A O 1
ATOM 581 N N . PRO A 1 71 ? -7.160 6.149 -8.460 1.00 68.25 71 PRO A N 1
ATOM 582 C CA . PRO A 1 71 ? -6.996 6.301 -7.025 1.00 68.25 71 PRO A CA 1
ATOM 583 C C . PRO A 1 71 ? -5.539 6.030 -6.647 1.00 68.25 71 PRO A C 1
ATOM 585 O O . PRO A 1 71 ? -4.962 5.002 -7.017 1.00 68.25 71 PRO A O 1
ATOM 588 N N . GLU A 1 72 ? -4.938 6.963 -5.914 1.00 80.00 72 GLU A N 1
ATOM 589 C CA . GLU A 1 72 ? -3.624 6.759 -5.317 1.00 80.00 72 GLU A CA 1
ATOM 590 C C . GLU A 1 72 ? -3.733 5.717 -4.206 1.00 80.00 72 GLU A C 1
ATOM 592 O O . GLU A 1 72 ? -4.645 5.765 -3.381 1.00 80.00 72 GLU A O 1
ATOM 597 N N . LYS A 1 73 ? -2.798 4.769 -4.176 1.00 82.94 73 LYS A N 1
ATOM 598 C CA . LYS A 1 73 ? -2.719 3.758 -3.119 1.00 82.94 73 LYS A CA 1
ATOM 599 C C . LYS A 1 73 ? -1.336 3.782 -2.496 1.00 82.94 73 LYS A C 1
ATOM 601 O O . LYS A 1 73 ? -0.347 3.882 -3.219 1.00 82.94 73 LYS A O 1
ATOM 606 N N . TRP A 1 74 ? -1.257 3.672 -1.175 1.00 86.19 74 TRP A N 1
ATOM 607 C CA . TRP A 1 74 ? 0.016 3.482 -0.482 1.00 86.19 74 TRP A CA 1
ATOM 608 C C . TRP A 1 74 ? 0.680 2.188 -0.950 1.00 86.19 74 TRP A C 1
ATOM 610 O O . TRP A 1 74 ? 0.025 1.147 -1.061 1.00 86.19 74 TRP A O 1
ATOM 620 N N . ASN A 1 75 ? 1.971 2.262 -1.260 1.00 86.69 75 ASN A N 1
ATOM 621 C CA . ASN A 1 75 ? 2.764 1.097 -1.610 1.00 86.69 75 ASN A CA 1
ATOM 622 C C . ASN A 1 75 ? 3.540 0.612 -0.387 1.00 86.69 75 ASN A C 1
ATOM 624 O O . ASN A 1 75 ? 4.696 0.973 -0.186 1.00 86.69 75 ASN A O 1
ATOM 628 N N . TRP A 1 76 ? 2.876 -0.232 0.399 1.00 86.50 76 TRP A N 1
ATOM 629 C CA . TRP A 1 76 ? 3.406 -0.799 1.639 1.00 86.50 76 TRP A CA 1
ATOM 630 C C . TRP A 1 76 ? 4.652 -1.678 1.443 1.00 86.50 76 TRP A C 1
ATOM 632 O O . TRP A 1 76 ? 5.395 -1.898 2.392 1.00 86.50 76 TRP A O 1
ATOM 642 N N . GLU A 1 77 ? 4.912 -2.179 0.225 1.00 83.12 77 GLU A N 1
ATOM 643 C CA . GLU A 1 77 ? 6.139 -2.940 -0.075 1.00 83.12 77 GLU A CA 1
ATOM 644 C C . GLU A 1 77 ? 7.386 -2.038 -0.128 1.00 83.12 77 GLU A C 1
ATOM 646 O O . GLU A 1 77 ? 8.501 -2.536 -0.010 1.00 83.12 77 GLU A O 1
ATOM 651 N N . LEU A 1 78 ? 7.204 -0.725 -0.310 1.00 85.56 78 LEU A N 1
ATOM 652 C CA . LEU A 1 78 ? 8.278 0.271 -0.393 1.00 85.56 78 LEU A CA 1
ATOM 653 C C . LEU A 1 78 ? 8.355 1.170 0.850 1.00 85.56 78 LEU A C 1
ATOM 655 O O . LEU A 1 78 ? 9.000 2.215 0.799 1.00 85.56 78 LEU A O 1
ATOM 659 N N . THR A 1 79 ? 7.672 0.809 1.938 1.00 91.12 79 THR A N 1
ATOM 660 C CA . THR A 1 79 ? 7.726 1.564 3.194 1.00 91.12 79 THR A CA 1
ATOM 661 C C . THR A 1 79 ? 9.120 1.481 3.813 1.00 91.12 79 THR A C 1
ATOM 663 O O . THR A 1 79 ? 9.629 0.387 4.061 1.00 91.12 79 THR A O 1
ATOM 666 N N . ASP A 1 80 ? 9.708 2.640 4.112 1.00 93.19 80 ASP A N 1
ATOM 667 C CA . ASP A 1 80 ? 10.906 2.751 4.945 1.00 93.19 80 ASP A CA 1
ATOM 668 C C . ASP A 1 80 ? 10.514 2.527 6.414 1.00 93.19 80 ASP A C 1
ATOM 670 O O . ASP A 1 80 ? 9.906 3.392 7.049 1.00 93.19 80 ASP A O 1
ATOM 674 N N . GLN A 1 81 ? 10.820 1.335 6.933 1.00 92.50 81 GLN A N 1
ATOM 675 C CA . GLN A 1 81 ? 10.415 0.919 8.279 1.00 92.50 81 GLN A CA 1
ATOM 676 C C . GLN A 1 81 ? 11.082 1.768 9.367 1.00 92.50 81 GLN A C 1
ATOM 678 O O . GLN A 1 81 ? 10.414 2.204 10.302 1.00 92.50 81 GLN A O 1
ATOM 683 N N . ASP A 1 82 ? 12.369 2.082 9.212 1.00 93.44 82 ASP A N 1
ATOM 684 C CA . ASP A 1 82 ? 13.114 2.861 10.202 1.00 93.44 82 ASP A CA 1
ATOM 685 C C . ASP A 1 82 ? 12.615 4.305 10.251 1.00 93.44 82 ASP A C 1
ATOM 687 O O . ASP A 1 82 ? 12.542 4.928 11.314 1.00 93.44 82 ASP A O 1
ATOM 691 N N . ARG A 1 83 ? 12.254 4.875 9.096 1.00 93.25 83 ARG A N 1
ATOM 692 C CA . ARG A 1 83 ? 11.618 6.193 9.050 1.00 93.25 83 ARG A CA 1
ATOM 693 C C . ARG A 1 83 ? 10.212 6.159 9.642 1.00 93.25 83 ARG A C 1
ATOM 695 O O . ARG A 1 83 ? 9.885 7.052 10.418 1.00 93.25 83 ARG A O 1
ATOM 702 N N . LEU A 1 84 ? 9.412 5.139 9.323 1.00 94.56 84 LEU A N 1
ATOM 703 C CA . LEU A 1 84 ? 8.068 4.964 9.880 1.00 94.56 84 LEU A CA 1
ATOM 704 C C . LEU A 1 84 ? 8.113 4.950 11.412 1.00 94.56 84 LEU A C 1
ATOM 706 O O . LEU A 1 84 ? 7.373 5.695 12.050 1.00 94.56 84 LEU A O 1
ATOM 710 N N . HIS A 1 85 ? 8.989 4.135 12.005 1.00 94.50 85 HIS A N 1
ATOM 711 C CA . HIS A 1 85 ? 9.081 4.000 13.462 1.00 94.50 85 HIS A CA 1
ATOM 712 C C . HIS A 1 85 ? 9.565 5.286 14.124 1.00 94.50 85 HIS A C 1
ATOM 714 O O . HIS A 1 85 ? 8.980 5.712 15.118 1.00 94.50 85 HIS A O 1
ATOM 720 N N . ARG A 1 86 ? 10.591 5.938 13.560 1.00 95.44 86 ARG A N 1
ATOM 721 C CA . ARG A 1 86 ? 11.115 7.202 14.100 1.00 95.44 86 ARG A CA 1
ATOM 722 C C . ARG A 1 86 ? 10.063 8.306 14.105 1.00 95.44 86 ARG A C 1
ATOM 724 O O . ARG A 1 86 ? 9.853 8.921 15.146 1.00 95.44 86 ARG A O 1
ATOM 731 N N . VAL A 1 87 ? 9.390 8.529 12.974 1.00 94.12 87 VAL A N 1
ATOM 732 C CA . VAL A 1 87 ? 8.361 9.576 12.861 1.00 94.12 87 VAL A CA 1
ATOM 733 C C . VAL A 1 87 ? 7.167 9.250 13.756 1.00 94.12 87 VAL A C 1
ATOM 735 O O . VAL A 1 87 ? 6.638 10.150 14.402 1.00 94.12 87 VAL A O 1
ATOM 738 N N . LEU A 1 88 ? 6.777 7.975 13.862 1.00 94.81 88 LEU A N 1
ATOM 739 C CA . LEU A 1 88 ? 5.697 7.560 14.755 1.00 94.81 88 LEU A CA 1
ATOM 740 C C . LEU A 1 88 ? 6.016 7.909 16.211 1.00 94.81 88 LEU A C 1
ATOM 742 O O . LEU A 1 88 ? 5.239 8.616 16.839 1.00 94.81 88 LEU A O 1
ATOM 746 N N . VAL A 1 89 ? 7.161 7.460 16.735 1.00 93.25 89 VAL A N 1
ATOM 747 C CA . VAL A 1 89 ? 7.540 7.693 18.140 1.00 93.25 89 VAL A CA 1
ATOM 748 C C . VAL A 1 89 ? 7.675 9.186 18.452 1.00 93.25 89 VAL A C 1
ATOM 750 O O . VAL A 1 89 ? 7.271 9.612 19.527 1.00 93.25 89 VAL A O 1
ATOM 753 N N . GLN A 1 90 ? 8.184 9.988 17.512 1.00 93.00 90 GLN A N 1
ATOM 754 C CA . GLN A 1 90 ? 8.319 11.440 17.683 1.00 93.00 90 GLN A CA 1
ATOM 755 C C . GLN A 1 90 ? 6.982 12.186 17.746 1.00 93.00 90 GLN A C 1
ATOM 757 O O . GLN A 1 90 ? 6.913 13.240 18.370 1.00 93.00 90 GLN A O 1
ATOM 762 N N . ASN A 1 91 ? 5.943 11.667 17.087 1.00 92.88 91 ASN A N 1
ATOM 763 C CA . 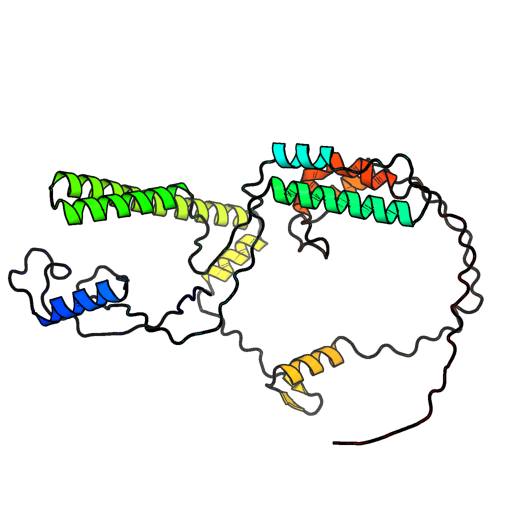ASN A 1 91 ? 4.641 12.328 16.991 1.00 92.88 91 ASN A CA 1
ATOM 764 C C . ASN A 1 91 ? 3.582 11.724 17.923 1.00 92.88 91 ASN A C 1
ATOM 766 O O . ASN A 1 91 ? 2.452 12.211 17.941 1.00 92.88 91 ASN A O 1
ATOM 770 N N . LEU A 1 92 ? 3.904 10.665 18.677 1.00 92.31 92 LEU A N 1
ATOM 771 C CA . LEU A 1 92 ? 2.965 10.101 19.643 1.00 92.31 92 LEU A CA 1
ATOM 772 C C . LEU A 1 92 ? 2.672 11.125 20.756 1.00 92.31 92 LEU A C 1
ATOM 774 O O . LEU A 1 92 ? 3.606 11.719 21.295 1.00 92.31 92 LEU A O 1
ATOM 778 N N . PRO A 1 93 ? 1.391 11.337 21.109 1.00 87.31 93 PRO A N 1
ATOM 779 C CA . PRO A 1 93 ? 1.024 12.277 22.159 1.00 87.31 93 PRO A CA 1
ATOM 780 C C . PRO A 1 93 ? 1.465 11.773 23.538 1.00 87.31 93 PRO A C 1
ATOM 782 O O . PRO A 1 93 ? 1.470 10.569 23.802 1.00 87.31 93 PRO A O 1
ATOM 785 N N . ASP A 1 94 ? 1.780 12.709 24.431 1.00 83.50 94 ASP A N 1
ATOM 786 C CA . ASP A 1 94 ? 1.972 12.418 25.851 1.00 83.50 94 ASP A CA 1
ATOM 787 C C . ASP A 1 94 ? 0.607 12.154 26.511 1.00 83.50 94 ASP A C 1
ATOM 789 O O . ASP A 1 94 ? -0.311 12.970 26.416 1.00 83.50 94 ASP A O 1
ATOM 793 N N . LEU A 1 95 ? 0.468 10.995 27.157 1.00 80.88 95 LEU A N 1
ATOM 794 C CA . LEU A 1 95 ? -0.779 10.518 27.764 1.00 80.88 95 LEU A CA 1
ATOM 795 C C . LEU A 1 95 ? -0.784 10.613 29.295 1.00 80.88 95 LEU A C 1
ATOM 797 O O . LEU A 1 95 ? -1.645 10.031 29.949 1.00 80.88 95 LEU A O 1
ATOM 801 N N . THR A 1 96 ? 0.167 11.335 29.891 1.00 71.25 96 THR A N 1
ATOM 802 C CA . THR A 1 96 ? 0.313 11.431 31.355 1.00 71.25 96 THR A CA 1
ATOM 803 C C . THR A 1 96 ? -0.831 12.164 32.073 1.00 71.25 96 THR A C 1
ATOM 805 O O . THR A 1 96 ? -0.911 12.089 33.299 1.00 71.25 96 THR A O 1
ATOM 808 N N . LYS A 1 97 ? -1.722 12.870 31.357 1.00 66.69 97 LYS A N 1
ATOM 809 C CA . LYS A 1 97 ? -2.811 13.681 31.943 1.00 66.69 97 LYS A CA 1
ATOM 810 C C . LYS A 1 97 ? -4.113 13.594 31.139 1.00 66.69 97 LYS A C 1
ATOM 812 O O . LYS A 1 97 ? -4.505 14.560 30.493 1.00 66.69 97 LYS A O 1
ATOM 817 N N . LEU A 1 98 ? -4.789 12.451 31.187 1.00 75.62 98 LEU A N 1
ATOM 818 C CA . LEU A 1 98 ? -6.136 12.298 30.628 1.00 75.62 98 LEU A CA 1
ATOM 819 C C . LEU A 1 98 ? -7.144 12.369 31.778 1.00 75.62 98 LEU A C 1
ATOM 821 O O . LEU A 1 98 ? -7.233 11.432 32.565 1.00 75.62 98 LEU A O 1
ATOM 825 N N . ASN A 1 99 ? -7.853 13.491 31.923 1.00 73.88 99 ASN A N 1
ATOM 826 C CA . ASN A 1 99 ? -8.788 13.696 33.040 1.00 73.88 99 ASN A CA 1
ATOM 827 C C . ASN A 1 99 ? -10.243 13.826 32.575 1.00 73.88 99 ASN A C 1
ATOM 829 O O . ASN A 1 99 ? -11.163 13.665 33.375 1.00 73.88 99 ASN A O 1
ATOM 833 N N . THR A 1 100 ? -10.458 14.130 31.296 1.00 79.12 100 THR A N 1
ATOM 834 C CA . THR A 1 100 ? -11.780 14.346 30.707 1.00 79.12 100 THR A CA 1
ATOM 835 C C . THR A 1 100 ? -11.998 13.464 29.479 1.00 79.12 100 THR A C 1
ATOM 837 O O . THR A 1 100 ? -11.053 13.010 28.836 1.00 79.12 100 THR A O 1
ATOM 840 N N . GLU A 1 101 ? -13.263 13.256 29.107 1.00 80.88 101 GLU A N 1
ATOM 841 C CA . GLU A 1 101 ? -13.638 12.583 27.853 1.00 80.88 101 GLU A CA 1
ATOM 842 C C . GLU A 1 101 ? -13.021 13.278 26.626 1.00 80.88 101 GLU A C 1
ATOM 844 O O . GLU A 1 101 ? -12.543 12.630 25.697 1.00 80.88 101 GLU A O 1
ATOM 849 N N . GLN A 1 102 ? -12.944 14.611 26.662 1.00 83.06 102 GLN A N 1
ATOM 850 C CA . GLN A 1 102 ? -12.342 15.415 25.599 1.00 83.06 102 GLN A CA 1
ATOM 851 C C . GLN A 1 102 ? -10.835 15.160 25.464 1.00 83.06 102 GLN A C 1
ATOM 853 O O . GLN A 1 102 ? -10.320 15.141 24.343 1.00 83.06 102 GLN A O 1
ATOM 858 N N . ASP A 1 103 ? -10.137 14.912 26.576 1.00 82.38 103 ASP A N 1
ATOM 859 C CA . ASP A 1 103 ? -8.713 14.562 26.557 1.00 82.38 103 ASP A CA 1
ATOM 860 C C . ASP A 1 103 ? -8.492 13.199 25.890 1.00 82.38 103 ASP A C 1
ATOM 862 O O . ASP A 1 103 ? -7.554 13.042 25.109 1.00 82.38 103 ASP A O 1
ATOM 866 N N . ILE A 1 104 ? -9.380 12.227 26.137 1.00 84.75 104 ILE A N 1
ATOM 867 C CA . ILE A 1 104 ? -9.334 10.897 25.503 1.00 84.75 104 ILE A CA 1
ATOM 868 C C . ILE A 1 104 ? -9.549 11.020 23.991 1.00 84.75 104 ILE A C 1
ATOM 870 O O . ILE A 1 104 ? -8.810 10.425 23.199 1.00 84.75 104 ILE A O 1
ATOM 874 N N . ASP A 1 105 ? -10.523 11.827 23.572 1.00 86.88 105 ASP A N 1
ATOM 875 C CA . ASP A 1 105 ? -10.785 12.103 22.160 1.00 86.88 105 ASP A CA 1
ATOM 876 C C . ASP A 1 105 ? -9.596 12.789 21.477 1.00 86.88 105 ASP A C 1
ATOM 878 O O . ASP A 1 105 ? -9.227 12.437 20.350 1.00 86.88 105 ASP A O 1
ATOM 882 N N . TYR A 1 106 ? -8.980 13.769 22.146 1.00 88.00 106 TYR A N 1
ATOM 883 C CA . TYR A 1 106 ? -7.800 14.463 21.638 1.00 88.00 106 TYR A CA 1
ATOM 884 C C . TYR A 1 106 ? -6.600 13.520 21.533 1.00 88.00 106 TYR A C 1
ATOM 886 O O . TYR A 1 106 ? -5.950 13.474 20.489 1.00 88.00 106 TYR A O 1
ATOM 894 N N . ALA A 1 107 ? -6.355 12.707 22.560 1.00 88.12 107 ALA A N 1
ATOM 895 C CA . ALA A 1 107 ? -5.307 11.696 22.565 1.00 88.12 107 ALA A CA 1
ATOM 896 C C . ALA A 1 107 ? -5.499 10.666 21.446 1.00 88.12 107 ALA A C 1
ATOM 898 O O . ALA A 1 107 ? -4.559 10.360 20.712 1.00 88.12 107 ALA A O 1
ATOM 899 N N . THR A 1 108 ? -6.730 10.189 21.245 1.00 89.88 108 THR A N 1
ATOM 900 C CA . THR A 1 108 ? -7.066 9.245 20.171 1.00 89.88 108 THR A CA 1
ATOM 901 C C . THR A 1 108 ? -6.807 9.862 18.797 1.00 89.88 108 THR A C 1
ATOM 903 O O . THR A 1 108 ? -6.152 9.249 17.950 1.00 89.88 108 THR A O 1
ATOM 906 N N . LYS A 1 109 ? -7.253 11.106 18.576 1.00 90.75 109 LYS A N 1
ATOM 907 C CA . LYS A 1 109 ? -6.961 11.857 17.343 1.00 90.75 109 LYS A CA 1
ATOM 908 C C . LYS A 1 109 ? -5.461 12.092 17.163 1.00 90.75 109 LYS A C 1
ATOM 910 O O . LYS A 1 109 ? -4.981 11.994 16.037 1.00 90.75 109 LYS A O 1
ATOM 915 N N . GLY A 1 110 ? -4.730 12.347 18.247 1.00 91.12 110 GLY A N 1
ATOM 916 C CA . GLY A 1 110 ? -3.276 12.498 18.258 1.00 91.12 110 GLY A CA 1
ATOM 917 C C . GLY A 1 110 ? -2.560 11.225 17.814 1.00 91.12 110 GLY A C 1
ATOM 918 O O . GLY A 1 110 ? -1.732 11.281 16.911 1.00 91.12 110 GLY A O 1
ATOM 919 N N . ILE A 1 111 ? -2.938 10.063 18.358 1.00 91.88 111 ILE A N 1
ATOM 920 C CA . ILE A 1 111 ? -2.388 8.760 17.950 1.00 91.88 111 ILE A CA 1
ATOM 921 C C . ILE A 1 111 ? -2.683 8.490 16.468 1.00 91.88 111 ILE A C 1
ATOM 923 O O . ILE A 1 111 ? -1.779 8.131 15.714 1.00 91.88 111 ILE A O 1
ATOM 927 N N . VAL A 1 112 ? -3.928 8.695 16.022 1.00 93.62 112 VAL A N 1
ATOM 928 C CA . VAL A 1 112 ? -4.306 8.528 14.606 1.00 93.62 112 VAL A CA 1
ATOM 929 C C . VAL A 1 112 ? -3.499 9.472 13.711 1.00 93.62 112 VAL A C 1
ATOM 931 O O . VAL A 1 112 ? -2.962 9.040 12.691 1.00 93.62 112 VAL A O 1
ATOM 934 N N . GLY A 1 113 ? -3.366 10.741 14.101 1.00 93.62 113 GLY A N 1
ATOM 935 C CA . GLY A 1 113 ? -2.570 11.739 13.390 1.00 93.62 113 GLY A CA 1
ATOM 936 C C . GLY A 1 113 ? -1.097 11.344 13.283 1.00 93.62 113 GLY A C 1
ATOM 937 O O . GLY A 1 113 ? -0.541 11.380 12.187 1.00 93.62 113 GLY A O 1
ATOM 938 N N . ALA A 1 114 ? -0.496 10.879 14.380 1.00 94.56 114 ALA A N 1
ATOM 939 C CA . ALA A 1 114 ? 0.885 10.403 14.422 1.00 94.56 114 ALA A CA 1
ATOM 940 C C . ALA A 1 114 ? 1.117 9.229 13.462 1.00 94.56 114 ALA A C 1
ATOM 942 O O . ALA A 1 114 ? 2.097 9.215 12.716 1.00 94.56 114 ALA A O 1
ATOM 943 N N . ILE A 1 115 ? 0.188 8.265 13.427 1.00 94.62 115 ILE A N 1
ATOM 944 C CA . ILE A 1 115 ? 0.245 7.131 12.496 1.00 94.62 115 ILE A CA 1
ATOM 945 C C . ILE A 1 115 ? 0.156 7.620 11.049 1.00 94.62 115 ILE A C 1
ATOM 947 O O . ILE A 1 115 ? 0.956 7.205 10.210 1.00 94.62 115 ILE A O 1
ATOM 951 N N . LEU A 1 116 ? -0.803 8.493 10.736 1.00 94.00 116 LEU A N 1
ATOM 952 C CA . LEU A 1 116 ? -1.009 8.977 9.371 1.00 94.00 116 LEU A CA 1
ATOM 953 C C . LEU A 1 116 ? 0.165 9.828 8.867 1.00 94.00 116 LEU A C 1
ATOM 955 O O . LEU A 1 116 ? 0.556 9.678 7.707 1.00 94.00 116 LEU A O 1
ATOM 959 N N . GLU A 1 117 ? 0.760 10.668 9.716 1.00 94.38 117 GLU A N 1
ATOM 960 C CA . GLU A 1 117 ? 1.942 11.455 9.346 1.00 94.38 117 GLU A CA 1
ATOM 961 C C . GLU A 1 117 ? 3.169 10.553 9.160 1.00 94.38 117 GLU A C 1
ATOM 963 O O . GLU A 1 117 ? 3.865 10.656 8.148 1.00 94.38 117 GLU A O 1
ATOM 968 N N . ALA A 1 118 ? 3.362 9.566 10.041 1.00 94.38 118 ALA A N 1
ATOM 969 C CA . ALA A 1 118 ? 4.418 8.572 9.879 1.00 94.38 118 ALA A CA 1
ATOM 970 C C . ALA A 1 118 ? 4.277 7.787 8.565 1.00 94.38 118 ALA A C 1
ATOM 972 O O . ALA A 1 118 ? 5.267 7.572 7.862 1.00 94.38 118 ALA A O 1
ATOM 973 N N . VAL A 1 119 ? 3.056 7.398 8.177 1.00 93.88 119 VAL A N 1
ATOM 974 C CA . VAL A 1 119 ? 2.786 6.756 6.877 1.00 93.88 119 VAL A CA 1
ATOM 975 C C . VAL A 1 119 ? 3.109 7.695 5.722 1.00 93.88 119 VAL A C 1
ATOM 977 O O . VAL A 1 119 ? 3.764 7.283 4.765 1.00 93.88 119 VAL A O 1
ATOM 980 N N . LYS A 1 120 ? 2.672 8.953 5.802 1.00 93.50 120 LYS A N 1
ATOM 981 C CA . LYS A 1 120 ? 2.882 9.955 4.754 1.00 93.50 120 LYS A CA 1
ATOM 982 C C . LYS A 1 120 ? 4.361 10.229 4.492 1.00 93.50 120 LYS A C 1
ATOM 984 O O . LYS A 1 120 ? 4.737 10.409 3.335 1.00 93.50 120 LYS A O 1
ATOM 989 N N . GLU A 1 121 ? 5.188 10.212 5.530 1.00 94.50 121 GLU A N 1
ATOM 990 C CA . GLU A 1 121 ? 6.631 10.415 5.413 1.00 94.50 121 GLU A CA 1
ATOM 991 C C . GLU A 1 121 ? 7.415 9.175 4.963 1.00 94.50 121 GLU A C 1
ATOM 993 O O . GLU A 1 121 ? 8.438 9.298 4.285 1.00 94.50 121 GLU A O 1
ATOM 998 N N . SER A 1 122 ? 6.964 7.981 5.349 1.00 93.31 122 SER A N 1
ATOM 999 C CA . SER A 1 122 ? 7.712 6.730 5.153 1.00 93.31 122 SER A CA 1
ATOM 1000 C C . SER A 1 122 ? 7.274 5.908 3.944 1.00 93.31 122 SER A C 1
ATOM 1002 O O . SER A 1 122 ? 8.043 5.086 3.447 1.00 93.31 122 SER A O 1
ATOM 1004 N N . THR A 1 123 ? 6.034 6.080 3.480 1.00 92.69 123 THR A N 1
ATOM 1005 C CA . THR A 1 123 ? 5.414 5.183 2.502 1.00 92.69 123 THR A CA 1
ATOM 1006 C C . THR A 1 123 ? 5.084 5.933 1.216 1.00 92.69 123 THR A C 1
ATOM 1008 O O . THR A 1 123 ? 4.256 6.837 1.222 1.00 92.69 123 THR A O 1
ATOM 1011 N N . PRO A 1 124 ? 5.659 5.565 0.061 1.00 90.62 124 PRO A N 1
ATOM 1012 C CA . PRO A 1 124 ? 5.330 6.227 -1.192 1.00 90.62 124 PRO A CA 1
ATOM 1013 C C . PRO A 1 124 ? 3.936 5.826 -1.697 1.00 90.62 124 PRO A C 1
ATOM 1015 O O . PRO A 1 124 ? 3.513 4.669 -1.607 1.00 90.62 124 PRO A O 1
ATOM 1018 N N . LYS A 1 125 ? 3.227 6.773 -2.320 1.00 87.44 125 LYS A N 1
ATOM 1019 C CA . LYS A 1 125 ? 1.985 6.489 -3.053 1.00 87.44 125 LYS A CA 1
ATOM 1020 C C . LYS A 1 125 ? 2.284 5.994 -4.465 1.00 87.44 125 LYS A C 1
ATOM 1022 O O . LYS A 1 125 ? 3.135 6.527 -5.171 1.00 87.44 125 LYS A 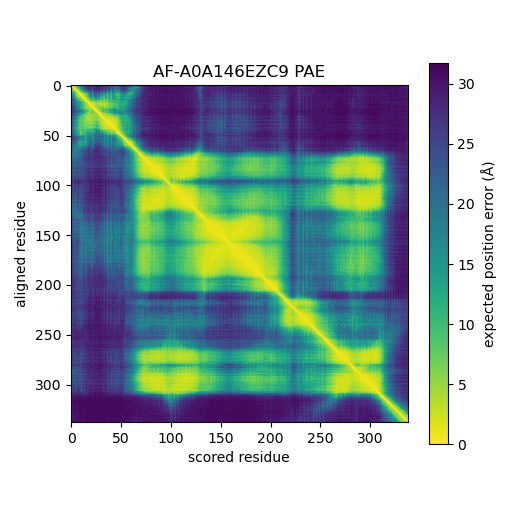O 1
ATOM 1027 N N . SER A 1 126 ? 1.534 4.992 -4.907 1.00 81.88 126 SER A N 1
ATOM 1028 C CA . SER A 1 126 ? 1.549 4.471 -6.271 1.00 81.88 126 SER A CA 1
ATOM 1029 C C . SER A 1 126 ? 0.249 4.805 -6.998 1.00 81.88 126 SER A C 1
ATOM 1031 O O . SER A 1 126 ? -0.852 4.583 -6.491 1.00 81.88 126 SER A O 1
ATOM 1033 N N . ARG A 1 127 ? 0.389 5.311 -8.227 1.00 78.00 127 ARG A N 1
ATOM 1034 C CA . ARG A 1 127 ? -0.711 5.523 -9.174 1.00 78.00 127 ARG A CA 1
ATOM 1035 C C . ARG A 1 127 ? -0.774 4.328 -10.115 1.00 78.00 127 ARG A C 1
ATOM 1037 O O . ARG A 1 127 ? 0.016 4.233 -11.054 1.00 78.00 127 ARG A O 1
ATOM 1044 N N . VAL A 1 128 ? -1.686 3.401 -9.838 1.00 72.81 128 VAL A N 1
ATOM 1045 C CA . VAL A 1 128 ? -1.916 2.237 -10.701 1.00 72.81 128 VAL A CA 1
ATOM 1046 C C . VAL A 1 128 ? -2.892 2.648 -11.798 1.00 72.81 128 VAL A C 1
ATOM 1048 O O . VAL A 1 128 ? -4.063 2.899 -11.527 1.00 72.81 128 VAL A O 1
ATOM 1051 N N . GLY A 1 129 ? -2.390 2.763 -13.026 1.00 69.00 129 GLY A N 1
ATOM 1052 C CA . GLY A 1 129 ? -3.192 3.046 -14.214 1.00 69.00 129 GLY A CA 1
ATOM 1053 C C . GLY A 1 129 ? -3.370 1.806 -15.099 1.00 69.00 129 GLY A C 1
ATOM 1054 O O . GLY A 1 129 ? -2.812 0.755 -14.799 1.00 69.00 129 GLY A O 1
ATOM 1055 N N 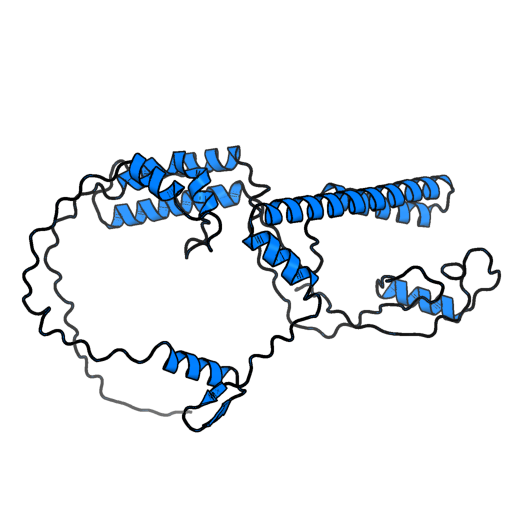. PRO A 1 130 ? -4.065 1.922 -16.244 1.00 63.75 130 PRO A N 1
ATOM 1056 C CA . PRO A 1 130 ? -4.342 0.799 -17.144 1.00 63.75 130 PRO A CA 1
ATOM 1057 C C . PRO A 1 130 ? -3.060 0.208 -17.742 1.00 63.75 130 PRO A C 1
ATOM 1059 O O . PRO A 1 130 ? -2.974 -0.981 -18.009 1.00 63.75 130 PRO A O 1
ATOM 1062 N N . ARG A 1 131 ? -2.020 1.042 -17.879 1.00 62.38 131 ARG A N 1
ATOM 1063 C CA . ARG A 1 131 ? -0.688 0.652 -18.364 1.00 62.38 131 ARG A CA 1
ATOM 1064 C C . ARG A 1 131 ? 0.239 0.109 -17.268 1.00 62.38 131 ARG A C 1
ATOM 1066 O O . ARG A 1 131 ? 1.397 -0.195 -17.548 1.00 62.38 131 ARG A O 1
ATOM 1073 N N . SER A 1 132 ? -0.212 0.049 -16.014 1.00 67.94 132 SER A N 1
ATOM 1074 C CA . SER A 1 132 ? 0.587 -0.477 -14.905 1.00 67.94 132 SER A CA 1
ATOM 1075 C C . SER A 1 132 ? 0.544 -2.003 -14.914 1.00 67.94 132 SER A C 1
ATOM 1077 O O . SER A 1 132 ? -0.506 -2.598 -14.698 1.00 67.94 132 SER A O 1
ATOM 1079 N N . ILE A 1 133 ? 1.698 -2.635 -15.126 1.00 75.12 133 ILE A N 1
ATOM 1080 C CA . ILE A 1 133 ? 1.822 -4.095 -15.183 1.00 75.12 133 ILE A CA 1
ATOM 1081 C C . ILE A 1 133 ? 2.340 -4.612 -13.830 1.00 75.12 133 ILE A C 1
ATOM 1083 O O . ILE A 1 133 ? 3.434 -4.217 -13.410 1.00 75.12 133 ILE A O 1
ATOM 1087 N N . PRO A 1 134 ? 1.606 -5.499 -13.133 1.00 76.44 134 PRO A N 1
ATOM 1088 C CA . PRO A 1 134 ? 2.096 -6.138 -11.915 1.00 76.44 134 PRO A CA 1
ATOM 1089 C C . PRO A 1 134 ? 3.404 -6.908 -12.155 1.00 76.44 134 PRO A C 1
ATOM 1091 O O . PRO A 1 134 ? 3.536 -7.642 -13.132 1.00 76.44 134 PRO A O 1
ATOM 1094 N N . GLY A 1 135 ? 4.381 -6.742 -11.261 1.00 79.62 135 GLY A N 1
ATOM 1095 C CA . GLY A 1 135 ? 5.709 -7.358 -11.393 1.00 79.62 135 GLY A CA 1
ATOM 1096 C C . GLY A 1 135 ? 6.707 -6.572 -12.247 1.00 79.62 135 GLY A C 1
ATOM 1097 O O . GLY A 1 135 ? 7.860 -6.986 -12.361 1.00 79.62 135 GLY A O 1
ATOM 1098 N N . TRP A 1 136 ? 6.303 -5.433 -12.816 1.00 80.25 136 TRP A N 1
ATOM 1099 C CA . TRP A 1 136 ? 7.217 -4.522 -13.496 1.00 80.25 136 TRP A CA 1
ATOM 1100 C C . TRP A 1 136 ? 8.075 -3.746 -12.489 1.00 80.25 136 TRP A C 1
ATOM 1102 O O . TRP A 1 136 ? 7.555 -2.989 -11.671 1.00 80.25 136 TRP A O 1
ATOM 1112 N N . THR A 1 137 ? 9.394 -3.910 -12.564 1.00 87.75 137 THR A N 1
ATOM 1113 C CA . THR A 1 137 ? 10.349 -3.289 -11.632 1.00 87.75 137 THR A CA 1
ATOM 1114 C C . THR A 1 137 ? 10.915 -1.965 -12.159 1.00 87.75 137 THR A C 1
ATOM 1116 O O . THR A 1 137 ? 10.790 -1.635 -13.344 1.00 87.75 137 THR A O 1
ATOM 1119 N N . THR A 1 138 ? 11.580 -1.205 -11.285 1.00 87.12 138 THR A N 1
ATOM 1120 C CA . THR A 1 138 ? 12.382 -0.023 -11.658 1.00 87.12 138 THR A CA 1
ATOM 1121 C C . THR A 1 138 ? 13.440 -0.373 -12.703 1.00 87.12 138 THR A C 1
ATOM 1123 O O . THR A 1 138 ? 13.524 0.294 -13.731 1.00 87.12 138 THR A O 1
ATOM 1126 N N . GLU A 1 139 ? 14.127 -1.501 -12.531 1.00 90.88 139 GLU A N 1
ATOM 1127 C CA . GLU A 1 139 ? 15.116 -2.025 -13.479 1.00 90.88 139 GLU A CA 1
ATOM 1128 C C . GLU A 1 139 ? 14.521 -2.263 -14.884 1.00 90.88 139 GLU A C 1
ATOM 1130 O O . GLU A 1 139 ? 15.128 -1.930 -15.904 1.00 90.88 139 GLU A O 1
ATOM 1135 N N . CYS A 1 140 ? 13.283 -2.774 -14.971 1.00 85.56 140 CYS A N 1
ATOM 1136 C CA . CYS A 1 140 ? 12.592 -2.944 -16.257 1.00 85.56 140 CYS A CA 1
ATOM 1137 C C . CYS A 1 140 ? 12.343 -1.594 -16.945 1.00 85.56 140 CYS A C 1
ATOM 1139 O O . CYS A 1 140 ? 12.501 -1.468 -18.164 1.00 85.56 140 CYS A O 1
ATOM 1141 N N . LYS A 1 141 ? 11.970 -0.570 -16.165 1.00 85.19 141 LYS A N 1
ATOM 1142 C CA . LYS A 1 141 ? 11.777 0.798 -16.661 1.00 85.19 141 LYS A CA 1
ATOM 1143 C C . LYS A 1 141 ? 13.102 1.394 -17.142 1.00 85.19 141 LYS A C 1
ATOM 1145 O O . LYS A 1 141 ? 13.142 1.965 -18.229 1.00 85.19 141 LYS A O 1
ATOM 1150 N N . GLU A 1 142 ? 14.183 1.231 -16.391 1.00 92.44 142 GLU A N 1
ATOM 1151 C CA . GLU A 1 142 ? 15.520 1.710 -16.762 1.00 92.44 142 GLU A CA 1
ATOM 1152 C C . GLU A 1 142 ? 16.031 1.046 -18.044 1.00 92.44 142 GLU A C 1
ATOM 1154 O O . GLU A 1 142 ? 16.449 1.744 -18.972 1.00 92.44 142 GLU A O 1
ATOM 1159 N N . ALA A 1 143 ? 15.898 -0.278 -18.163 1.00 87.31 143 ALA A N 1
ATOM 1160 C CA . ALA A 1 143 ? 16.251 -1.017 -19.374 1.00 87.31 143 ALA A CA 1
ATOM 1161 C C . ALA A 1 143 ? 15.421 -0.568 -20.591 1.00 87.31 143 ALA A C 1
ATOM 1163 O O . ALA A 1 143 ? 15.948 -0.432 -21.700 1.00 87.31 143 ALA A O 1
ATOM 1164 N N . GLN A 1 144 ? 14.126 -0.284 -20.397 1.00 88.50 144 GLN A N 1
ATOM 1165 C CA . GLN A 1 144 ? 13.268 0.278 -21.442 1.00 88.50 144 GLN A CA 1
ATOM 1166 C C . GLN A 1 144 ? 13.746 1.668 -21.882 1.00 88.50 144 GLN A C 1
ATOM 1168 O O . GLN A 1 144 ? 13.822 1.932 -23.085 1.00 88.50 144 GLN A O 1
ATOM 1173 N N . GLN A 1 145 ? 14.089 2.549 -20.938 1.00 89.19 145 GLN A N 1
ATOM 1174 C CA . GLN A 1 145 ? 14.586 3.893 -21.245 1.00 89.19 145 GLN A CA 1
ATOM 1175 C C . GLN A 1 145 ? 15.958 3.857 -21.920 1.00 89.19 145 GLN A C 1
ATOM 1177 O O . GLN A 1 145 ? 16.188 4.593 -22.878 1.00 89.19 145 GLN A O 1
ATOM 1182 N N . LEU A 1 146 ? 16.858 2.969 -21.492 1.00 90.62 146 LEU A N 1
ATOM 1183 C CA . LEU A 1 146 ? 18.153 2.769 -22.138 1.00 90.62 146 LEU A CA 1
ATOM 1184 C C . LEU A 1 146 ? 17.990 2.324 -23.596 1.00 90.62 146 LEU A C 1
ATOM 1186 O O . LEU A 1 146 ? 18.565 2.946 -24.487 1.00 90.62 146 LEU A O 1
ATOM 1190 N N . ALA A 1 147 ? 17.155 1.314 -23.853 1.00 82.88 147 ALA A N 1
ATOM 1191 C CA . ALA A 1 147 ? 16.890 0.850 -25.213 1.00 82.88 147 ALA A CA 1
ATOM 1192 C C . ALA A 1 147 ? 16.289 1.961 -26.095 1.00 82.88 147 ALA A C 1
ATOM 1194 O O . ALA A 1 147 ? 16.671 2.094 -27.255 1.00 82.88 147 ALA A O 1
ATOM 1195 N N . ARG A 1 148 ? 15.394 2.800 -25.549 1.00 84.31 148 ARG A N 1
ATOM 1196 C CA . ARG A 1 148 ? 14.844 3.970 -26.258 1.00 84.31 148 ARG A CA 1
ATOM 1197 C C . ARG A 1 148 ? 15.918 5.010 -26.579 1.00 84.31 148 ARG A C 1
ATOM 1199 O O . ARG A 1 148 ? 15.978 5.476 -27.712 1.00 84.31 148 ARG A O 1
ATOM 1206 N N . ARG A 1 149 ? 16.777 5.352 -25.612 1.00 91.81 149 ARG A N 1
ATOM 1207 C CA . ARG A 1 149 ? 17.890 6.298 -25.813 1.00 91.81 149 ARG A CA 1
ATOM 1208 C C . ARG A 1 149 ? 18.843 5.816 -26.905 1.00 91.81 149 ARG A C 1
ATOM 1210 O O . ARG A 1 149 ? 19.162 6.580 -27.810 1.00 91.81 149 ARG A O 1
ATOM 1217 N N . LEU A 1 150 ? 19.241 4.546 -26.859 1.00 86.00 150 LEU A N 1
ATOM 1218 C CA . LEU A 1 150 ? 20.149 3.966 -27.849 1.00 86.00 150 LEU A CA 1
ATOM 1219 C C . LEU A 1 150 ? 19.498 3.814 -29.227 1.00 86.00 150 LEU A C 1
ATOM 1221 O O . LEU A 1 150 ? 20.177 4.023 -30.225 1.00 86.00 150 LEU A O 1
ATOM 1225 N N . ARG A 1 151 ? 18.182 3.566 -29.305 1.00 82.25 151 ARG A N 1
ATOM 1226 C CA . ARG A 1 151 ? 17.449 3.612 -30.582 1.00 82.25 151 ARG A CA 1
ATOM 1227 C C . ARG A 1 151 ? 17.539 4.993 -31.227 1.00 82.25 151 ARG A C 1
ATOM 1229 O O . ARG A 1 151 ? 17.885 5.084 -32.396 1.00 82.25 151 ARG A O 1
ATOM 1236 N N . ARG A 1 152 ? 17.276 6.063 -30.464 1.00 86.88 152 ARG A N 1
ATOM 1237 C CA . ARG A 1 152 ? 17.391 7.445 -30.971 1.00 86.88 152 ARG A CA 1
ATOM 1238 C C . ARG A 1 152 ? 18.820 7.781 -31.387 1.00 86.88 152 ARG A C 1
ATOM 1240 O O . ARG A 1 152 ? 19.027 8.519 -32.340 1.00 86.88 152 ARG A O 1
ATOM 1247 N N . ARG A 1 153 ? 19.816 7.256 -30.667 1.00 87.19 153 ARG A N 1
ATOM 1248 C CA . ARG A 1 153 ? 21.224 7.391 -31.048 1.00 87.19 153 ARG A CA 1
ATOM 1249 C C . ARG A 1 153 ? 21.493 6.731 -32.403 1.00 87.19 153 ARG A C 1
ATOM 1251 O O . ARG A 1 153 ? 21.979 7.406 -33.300 1.00 87.19 153 ARG A O 1
ATOM 1258 N N . TYR A 1 154 ? 21.095 5.471 -32.569 1.00 79.38 154 TYR A N 1
ATOM 1259 C CA . TYR A 1 154 ? 21.223 4.750 -33.835 1.00 79.38 154 TYR A CA 1
ATOM 1260 C C . TYR A 1 154 ? 20.494 5.445 -34.992 1.00 79.38 154 TYR A C 1
ATOM 1262 O O . TYR A 1 154 ? 21.057 5.561 -36.071 1.00 79.38 154 TYR A O 1
ATOM 1270 N N . GLN A 1 155 ? 19.287 5.969 -34.773 1.00 80.38 155 GLN A N 1
ATOM 1271 C CA . GLN A 1 155 ? 18.544 6.688 -35.816 1.00 80.38 155 GLN A CA 1
ATOM 1272 C C . GLN A 1 155 ? 19.254 7.962 -36.298 1.00 80.38 155 GLN A C 1
ATOM 1274 O O . GLN A 1 155 ? 19.139 8.298 -37.471 1.00 80.38 155 GLN A O 1
ATOM 1279 N N . ARG A 1 156 ? 19.988 8.652 -35.414 1.00 85.38 156 ARG A N 1
ATOM 1280 C CA . ARG A 1 156 ? 20.756 9.858 -35.763 1.00 85.38 156 ARG A CA 1
ATOM 1281 C C . ARG A 1 156 ? 22.087 9.536 -36.435 1.00 85.38 156 ARG A C 1
ATOM 1283 O O . ARG A 1 156 ? 22.429 10.161 -37.425 1.00 85.38 156 ARG A O 1
ATOM 1290 N N . GLU A 1 157 ? 22.838 8.593 -35.872 1.00 89.44 157 GLU A N 1
ATOM 1291 C CA . GLU A 1 157 ? 24.213 8.300 -36.299 1.00 89.44 157 GLU A CA 1
ATOM 1292 C C . GLU A 1 157 ? 24.260 7.287 -37.455 1.00 89.44 157 GLU A C 1
ATOM 1294 O O . GLU A 1 157 ? 25.178 7.327 -38.264 1.00 89.44 157 GLU A O 1
ATOM 1299 N N . ARG A 1 158 ? 23.283 6.371 -37.537 1.00 88.31 158 ARG A N 1
ATOM 1300 C CA . ARG A 1 158 ? 23.213 5.243 -38.490 1.00 88.31 158 ARG A CA 1
ATOM 1301 C C . ARG A 1 158 ? 24.508 4.419 -38.599 1.00 88.31 158 ARG A C 1
ATOM 1303 O O . ARG A 1 158 ? 24.748 3.771 -39.613 1.00 88.31 158 ARG A O 1
ATOM 1310 N N . THR A 1 159 ? 25.307 4.378 -37.533 1.00 90.69 159 THR A N 1
ATOM 1311 C CA . THR A 1 159 ? 26.565 3.623 -37.481 1.00 90.69 159 THR A CA 1
ATOM 1312 C C . THR A 1 159 ? 26.375 2.177 -36.995 1.00 90.69 159 THR A C 1
ATOM 1314 O O . THR A 1 159 ? 25.445 1.899 -36.219 1.00 90.69 159 THR A O 1
ATOM 1317 N N . PRO A 1 160 ? 27.267 1.245 -37.390 1.00 91.62 160 PRO A N 1
ATOM 1318 C CA . PRO A 1 160 ? 27.281 -0.127 -36.878 1.00 91.62 160 PRO A CA 1
ATOM 1319 C C . PRO A 1 160 ? 27.418 -0.207 -35.351 1.00 91.62 160 PRO A C 1
ATOM 1321 O O . PRO A 1 160 ? 26.764 -1.027 -34.708 1.00 91.62 160 PRO A O 1
ATOM 1324 N N . GLU A 1 161 ? 28.201 0.680 -34.736 1.00 95.00 161 GLU A N 1
ATOM 1325 C CA . GLU A 1 161 ? 28.425 0.707 -33.288 1.00 95.00 161 GLU A CA 1
ATOM 1326 C C . GLU A 1 161 ? 27.154 1.116 -32.536 1.00 95.00 161 GLU A C 1
ATOM 1328 O O . GLU A 1 161 ? 26.802 0.522 -31.510 1.00 95.00 161 GLU A O 1
ATOM 1333 N N . ALA A 1 162 ? 26.434 2.120 -33.051 1.00 84.44 162 ALA A N 1
ATOM 1334 C CA . ALA A 1 162 ? 25.171 2.560 -32.472 1.00 84.44 162 ALA A CA 1
ATOM 1335 C C . ALA A 1 162 ? 24.079 1.488 -32.631 1.00 84.44 162 ALA A C 1
ATOM 1337 O O . ALA A 1 162 ? 23.288 1.277 -31.702 1.00 84.44 162 ALA A O 1
ATOM 1338 N N . TRP A 1 163 ? 24.069 0.770 -33.762 1.00 84.44 163 TRP A N 1
ATOM 1339 C CA . TRP A 1 163 ? 23.207 -0.394 -33.968 1.00 84.44 163 TRP A CA 1
ATOM 1340 C C . TRP A 1 163 ? 23.500 -1.503 -32.958 1.00 84.44 163 TRP A C 1
ATOM 1342 O O . TRP A 1 163 ? 22.584 -1.981 -32.288 1.00 84.44 163 TRP A O 1
ATOM 1352 N N . GLU A 1 164 ? 24.768 -1.882 -32.796 1.00 93.00 164 GLU A N 1
ATOM 1353 C CA . GLU A 1 164 ? 25.176 -2.960 -31.896 1.00 93.00 164 GLU A CA 1
ATOM 1354 C C . GLU A 1 164 ? 24.849 -2.612 -30.432 1.00 93.00 164 GLU A C 1
ATOM 1356 O O . GLU A 1 164 ? 24.300 -3.431 -29.686 1.00 93.00 164 GLU A O 1
ATOM 1361 N N . ALA A 1 165 ? 25.071 -1.358 -30.022 1.00 92.56 165 ALA A N 1
ATOM 1362 C CA . ALA A 1 165 ? 24.668 -0.866 -28.706 1.00 92.56 165 ALA A CA 1
ATOM 1363 C C . ALA A 1 165 ? 23.145 -0.959 -28.491 1.00 92.56 165 ALA A C 1
ATOM 1365 O O . ALA A 1 165 ? 22.692 -1.458 -27.452 1.00 92.56 165 ALA A O 1
ATOM 1366 N N . TYR A 1 166 ? 22.343 -0.527 -29.471 1.00 88.06 166 TYR A N 1
ATOM 1367 C CA . TYR A 1 166 ? 20.886 -0.648 -29.415 1.00 88.06 166 TYR A CA 1
ATOM 1368 C C . TYR A 1 166 ? 20.429 -2.112 -29.373 1.00 88.06 166 TYR A C 1
ATOM 1370 O O . TYR A 1 166 ? 19.605 -2.464 -28.524 1.00 88.06 166 TYR A O 1
ATOM 1378 N N . ARG A 1 167 ? 20.982 -2.979 -30.228 1.00 88.81 167 ARG A N 1
ATOM 1379 C CA . ARG A 1 167 ? 20.677 -4.415 -30.287 1.00 88.81 167 ARG A CA 1
ATOM 1380 C C . ARG A 1 167 ? 20.925 -5.084 -28.935 1.00 88.81 167 ARG A C 1
ATOM 1382 O O . ARG A 1 167 ? 20.032 -5.764 -28.420 1.00 88.81 167 ARG A O 1
ATOM 1389 N N . ARG A 1 168 ? 22.082 -4.836 -28.306 1.00 91.31 168 ARG A N 1
ATOM 1390 C CA . ARG A 1 168 ? 22.393 -5.348 -26.959 1.00 91.31 168 ARG A CA 1
ATOM 1391 C C . ARG A 1 168 ? 21.374 -4.879 -25.923 1.00 91.31 168 ARG A C 1
ATOM 1393 O O . ARG A 1 168 ? 20.852 -5.702 -25.169 1.00 91.31 168 ARG A O 1
ATOM 1400 N N . ALA A 1 169 ? 21.027 -3.591 -25.916 1.00 84.88 169 ALA A N 1
ATOM 1401 C CA . ALA A 1 169 ? 20.044 -3.048 -24.981 1.00 84.88 169 ALA A CA 1
ATOM 1402 C C . ALA A 1 169 ? 18.615 -3.570 -25.228 1.00 84.88 169 ALA A C 1
ATOM 1404 O O . ALA A 1 169 ? 17.904 -3.873 -24.268 1.00 84.88 169 ALA A O 1
ATOM 1405 N N . ARG A 1 170 ? 18.193 -3.743 -26.492 1.00 86.56 170 ARG A N 1
ATOM 1406 C CA . ARG A 1 170 ? 16.906 -4.362 -26.866 1.00 86.56 170 ARG A CA 1
ATOM 1407 C C . ARG A 1 170 ? 16.824 -5.788 -26.322 1.00 86.56 170 ARG A C 1
ATOM 1409 O O . ARG A 1 170 ? 15.839 -6.128 -25.663 1.00 86.56 170 ARG A O 1
ATOM 1416 N N . ASN A 1 171 ? 17.866 -6.587 -26.550 1.00 80.69 171 ASN A N 1
ATOM 1417 C CA . ASN A 1 171 ? 17.934 -7.983 -26.117 1.00 80.69 171 ASN A CA 1
ATOM 1418 C C . ASN A 1 171 ? 18.009 -8.107 -24.592 1.00 80.69 171 ASN A C 1
ATOM 1420 O O . ASN A 1 171 ? 17.330 -8.953 -24.007 1.00 80.69 171 ASN A O 1
ATOM 1424 N N . TYR A 1 172 ? 18.789 -7.247 -23.930 1.00 90.06 172 TYR A N 1
ATOM 1425 C CA . TYR A 1 172 ? 18.833 -7.163 -22.470 1.00 90.06 172 TYR A CA 1
ATOM 1426 C C . TYR A 1 172 ? 17.451 -6.858 -21.891 1.00 90.06 172 TYR A C 1
ATOM 1428 O O . TYR A 1 172 ? 16.931 -7.652 -21.109 1.00 90.06 172 TYR A O 1
ATOM 1436 N N . LYS A 1 173 ? 16.812 -5.776 -22.357 1.00 88.44 173 LYS A N 1
ATOM 1437 C CA . LYS A 1 173 ? 15.462 -5.369 -21.947 1.00 88.44 173 LYS A CA 1
ATOM 1438 C C . LYS A 1 173 ? 14.462 -6.519 -22.090 1.00 88.44 173 LYS A C 1
ATOM 1440 O O . LYS A 1 173 ? 13.733 -6.819 -21.149 1.00 88.44 173 LYS A O 1
ATOM 1445 N N . ALA A 1 174 ? 14.428 -7.176 -23.251 1.00 74.94 174 ALA A N 1
ATOM 1446 C CA . ALA A 1 174 ? 13.483 -8.260 -23.512 1.00 74.94 174 ALA A CA 1
ATOM 1447 C C . ALA A 1 174 ? 13.703 -9.467 -22.583 1.00 74.94 174 ALA A C 1
ATOM 1449 O O . ALA A 1 174 ? 12.739 -10.019 -22.049 1.00 74.94 174 ALA A O 1
ATOM 1450 N N . ARG A 1 175 ? 14.965 -9.862 -22.351 1.00 83.38 175 ARG A N 1
ATOM 1451 C CA . ARG A 1 175 ? 15.305 -10.945 -21.414 1.00 83.38 175 ARG A CA 1
ATOM 1452 C C . ARG A 1 175 ? 14.936 -10.589 -19.978 1.00 83.38 175 ARG A C 1
ATOM 1454 O O . ARG A 1 175 ? 14.353 -11.428 -19.292 1.00 83.38 175 ARG A O 1
ATOM 1461 N N . LEU A 1 176 ? 15.242 -9.364 -19.550 1.00 85.69 176 LEU A N 1
ATOM 1462 C CA . LEU A 1 176 ? 14.948 -8.879 -18.207 1.00 85.69 176 LEU A CA 1
ATOM 1463 C C . LEU A 1 176 ? 13.442 -8.907 -17.933 1.00 85.69 176 LEU A C 1
ATOM 1465 O O . LEU A 1 176 ? 13.027 -9.579 -16.996 1.00 85.69 176 LEU A O 1
ATOM 1469 N N . ILE A 1 177 ? 12.627 -8.290 -18.797 1.00 79.50 177 ILE A N 1
ATOM 1470 C CA . ILE A 1 177 ? 11.161 -8.256 -18.643 1.00 79.50 177 ILE A CA 1
ATOM 1471 C C . ILE A 1 177 ? 10.579 -9.676 -18.607 1.00 79.50 177 ILE A C 1
ATOM 1473 O O . ILE A 1 177 ? 9.777 -10.009 -17.737 1.00 79.50 177 ILE A O 1
ATOM 1477 N N . ARG A 1 178 ? 11.016 -10.564 -19.512 1.00 79.81 178 ARG A N 1
ATOM 1478 C CA . ARG A 1 178 ? 10.565 -11.967 -19.500 1.00 79.81 178 ARG A CA 1
ATOM 1479 C C . ARG A 1 178 ? 10.958 -12.696 -18.217 1.00 79.81 178 ARG A C 1
ATOM 1481 O O . ARG A 1 178 ? 10.221 -13.567 -17.763 1.00 79.81 178 ARG A O 1
ATOM 1488 N N . LYS A 1 179 ? 12.128 -12.411 -17.644 1.00 87.75 179 LYS A N 1
ATOM 1489 C CA . LYS A 1 179 ? 12.574 -13.013 -16.379 1.00 87.75 179 LYS A CA 1
ATOM 1490 C C . LYS A 1 179 ? 11.757 -12.477 -15.202 1.00 87.75 179 LYS A C 1
ATOM 1492 O O . LYS A 1 179 ? 11.242 -13.277 -14.425 1.00 87.75 179 LYS A O 1
ATOM 1497 N N . THR A 1 180 ? 11.605 -11.160 -15.087 1.00 84.75 180 THR A N 1
ATOM 1498 C CA . THR A 1 180 ? 10.908 -10.512 -13.966 1.00 84.75 180 THR A CA 1
ATOM 1499 C C . THR A 1 180 ? 9.431 -10.881 -13.927 1.00 84.75 180 THR A C 1
ATOM 1501 O O . THR A 1 180 ? 8.957 -11.335 -12.887 1.00 84.75 180 THR A O 1
ATOM 1504 N N . LEU A 1 181 ? 8.724 -10.812 -15.061 1.00 83.31 181 LEU A N 1
ATOM 1505 C CA . LEU A 1 181 ? 7.303 -11.169 -15.125 1.00 83.31 181 LEU A CA 1
ATOM 1506 C C . LEU A 1 181 ? 7.064 -12.661 -14.851 1.00 83.31 181 LEU A C 1
ATOM 1508 O O . LEU A 1 181 ? 6.147 -13.007 -14.106 1.00 83.31 181 LEU A O 1
ATOM 1512 N N . ARG A 1 182 ? 7.922 -13.559 -15.363 1.00 85.88 182 ARG A N 1
ATOM 1513 C CA . ARG A 1 182 ? 7.836 -14.998 -15.043 1.00 85.88 182 ARG A CA 1
ATOM 1514 C C . ARG A 1 182 ? 8.064 -15.272 -13.560 1.00 85.88 182 ARG A C 1
ATOM 1516 O O . ARG A 1 182 ? 7.324 -16.056 -12.970 1.00 85.88 182 ARG A O 1
ATOM 1523 N N . ASN A 1 183 ? 9.065 -14.635 -12.955 1.00 90.81 183 ASN A N 1
ATOM 1524 C CA . ASN A 1 183 ? 9.356 -14.799 -11.531 1.00 90.81 183 ASN A CA 1
ATOM 1525 C C . ASN A 1 183 ? 8.216 -14.260 -10.662 1.00 90.81 183 ASN A C 1
ATOM 1527 O O . ASN A 1 183 ? 7.813 -14.923 -9.707 1.00 90.81 183 ASN A O 1
ATOM 1531 N N . TYR A 1 184 ? 7.658 -13.101 -11.024 1.00 87.25 184 TYR A N 1
ATOM 1532 C CA . TYR A 1 184 ? 6.482 -12.541 -10.367 1.00 87.25 184 TYR A CA 1
ATOM 1533 C C . TYR A 1 184 ? 5.293 -13.506 -10.435 1.00 87.25 184 TYR A C 1
ATOM 1535 O O . TYR A 1 184 ? 4.720 -13.843 -9.400 1.00 87.25 184 TYR A O 1
ATOM 1543 N N . HIS A 1 185 ? 4.974 -14.015 -11.629 1.00 84.06 185 HIS A N 1
ATOM 1544 C CA . HIS A 1 185 ? 3.893 -14.979 -11.816 1.00 84.06 185 HIS A CA 1
ATOM 1545 C C . HIS A 1 185 ? 4.119 -16.253 -10.992 1.00 84.06 185 HIS A C 1
ATOM 1547 O O . HIS A 1 185 ? 3.236 -16.674 -10.252 1.00 84.06 185 HIS A O 1
ATOM 1553 N N . ARG A 1 186 ? 5.325 -16.836 -11.040 1.00 89.00 186 ARG A N 1
ATOM 1554 C CA . ARG A 1 186 ? 5.666 -18.042 -10.268 1.00 89.00 186 ARG A CA 1
ATOM 1555 C C . ARG A 1 186 ? 5.516 -17.819 -8.764 1.00 89.00 186 ARG A C 1
ATOM 1557 O O . ARG A 1 186 ? 4.980 -18.683 -8.077 1.00 89.00 186 ARG A O 1
ATOM 1564 N N . ARG A 1 187 ? 5.954 -16.663 -8.257 1.00 89.44 187 ARG A N 1
ATOM 1565 C CA . ARG A 1 187 ? 5.768 -16.285 -6.852 1.00 89.44 187 ARG A CA 1
ATOM 1566 C C . ARG A 1 187 ? 4.285 -16.186 -6.499 1.00 89.44 187 ARG A C 1
ATOM 1568 O O . ARG A 1 187 ? 3.875 -16.758 -5.497 1.00 89.44 187 ARG A O 1
ATOM 1575 N N . LYS A 1 188 ? 3.478 -15.528 -7.337 1.00 84.12 188 LYS A N 1
ATOM 1576 C CA . LYS A 1 188 ? 2.028 -15.410 -7.127 1.00 84.12 188 LYS A CA 1
ATOM 1577 C C . LYS A 1 188 ? 1.304 -16.748 -7.147 1.00 84.12 188 LYS A C 1
ATOM 1579 O O . LYS A 1 188 ? 0.455 -16.979 -6.291 1.00 84.12 188 LYS A O 1
ATOM 1584 N N . VAL A 1 189 ? 1.674 -17.639 -8.063 1.00 85.31 189 VAL A N 1
ATOM 1585 C CA . VAL A 1 189 ? 1.151 -19.008 -8.087 1.00 85.31 189 VAL A CA 1
ATOM 1586 C C . VAL A 1 189 ? 1.525 -19.733 -6.801 1.00 85.31 189 VAL A C 1
ATOM 1588 O O . VAL A 1 189 ? 0.634 -20.254 -6.141 1.00 85.31 189 VAL A O 1
ATOM 1591 N N . LYS A 1 190 ? 2.801 -19.684 -6.390 1.00 88.81 190 LYS A N 1
ATOM 1592 C CA . LYS A 1 190 ? 3.270 -20.310 -5.146 1.00 88.81 190 LYS A CA 1
ATOM 1593 C C . LYS A 1 190 ? 2.477 -19.819 -3.929 1.00 88.81 190 LYS A C 1
ATOM 1595 O O . LYS A 1 190 ? 1.950 -20.648 -3.196 1.00 88.81 190 LYS A O 1
ATOM 1600 N N . GLU A 1 191 ? 2.349 -18.498 -3.763 1.00 84.69 191 GLU A N 1
ATOM 1601 C CA . GLU A 1 191 ? 1.578 -17.855 -2.682 1.00 84.69 191 GLU A CA 1
ATOM 1602 C C . GLU A 1 191 ? 0.118 -18.335 -2.648 1.00 84.69 191 GLU A C 1
ATOM 1604 O O . GLU A 1 191 ? -0.427 -18.611 -1.583 1.00 84.69 191 GLU A O 1
ATOM 1609 N N . ALA A 1 192 ? -0.530 -18.451 -3.807 1.00 82.50 192 ALA A N 1
ATOM 1610 C CA . ALA A 1 192 ? -1.919 -18.888 -3.888 1.00 82.50 192 ALA A CA 1
ATOM 1611 C C . ALA A 1 192 ? -2.076 -20.399 -3.647 1.00 82.50 192 ALA A C 1
ATOM 1613 O O . ALA A 1 192 ? -3.015 -20.809 -2.967 1.00 82.50 192 ALA A O 1
ATOM 1614 N N . THR A 1 193 ? -1.146 -21.227 -4.130 1.00 84.94 193 THR A N 1
ATOM 1615 C CA . THR A 1 193 ? -1.153 -22.681 -3.887 1.00 84.94 193 THR A CA 1
ATOM 1616 C C . THR A 1 193 ? -0.842 -23.064 -2.441 1.00 84.94 193 THR A C 1
ATOM 1618 O O . THR A 1 193 ? -1.096 -24.198 -2.057 1.00 84.94 193 THR A O 1
ATOM 1621 N N . SER A 1 194 ? -0.357 -22.132 -1.611 1.00 85.12 194 SER A N 1
ATOM 1622 C CA . SER A 1 194 ? -0.182 -22.349 -0.167 1.00 85.12 194 SER A CA 1
ATOM 1623 C C . SER A 1 194 ? -1.501 -22.550 0.594 1.00 85.12 194 SER A C 1
ATOM 1625 O O . SER A 1 194 ? -1.477 -22.856 1.780 1.00 85.12 194 SER A O 1
ATOM 1627 N N . SER A 1 195 ? -2.651 -22.378 -0.064 1.00 85.94 195 SER A N 1
ATOM 1628 C CA . SER A 1 195 ? -3.971 -22.660 0.499 1.00 85.94 195 SER A CA 1
ATOM 1629 C C . SER A 1 195 ? -4.838 -23.392 -0.522 1.00 85.94 195 SER A C 1
ATOM 1631 O O . SER A 1 195 ? -4.790 -23.091 -1.717 1.00 85.94 195 SER A O 1
ATOM 1633 N N . LEU A 1 196 ? -5.683 -24.313 -0.052 1.00 82.88 196 LEU A N 1
ATOM 1634 C CA . LEU A 1 196 ? -6.643 -25.015 -0.907 1.00 82.88 196 LEU A CA 1
ATOM 1635 C C . LEU A 1 196 ? -7.576 -24.021 -1.624 1.00 82.88 196 LEU A C 1
ATOM 1637 O O . LEU A 1 196 ? -7.825 -24.144 -2.822 1.00 82.88 196 LEU A O 1
ATOM 1641 N N . GLU A 1 197 ? -8.028 -22.979 -0.922 1.00 82.00 197 GLU A N 1
ATOM 1642 C CA . GLU A 1 197 ? -8.871 -21.920 -1.488 1.00 82.00 197 GLU A CA 1
ATOM 1643 C C . GLU A 1 197 ? -8.161 -21.134 -2.607 1.00 82.00 197 GLU A C 1
ATOM 1645 O O . GLU A 1 197 ? -8.751 -20.845 -3.652 1.00 82.00 197 GLU A O 1
ATOM 1650 N N . GLY A 1 198 ? -6.881 -20.798 -2.422 1.00 79.94 198 GLY A N 1
ATOM 1651 C CA . GLY A 1 198 ? -6.088 -20.094 -3.429 1.00 79.94 198 GLY A CA 1
ATOM 1652 C C . GLY A 1 198 ? -5.793 -20.950 -4.665 1.00 79.94 198 GLY A C 1
ATOM 1653 O O . GLY A 1 198 ? -5.854 -20.439 -5.786 1.00 79.94 198 GLY A O 1
ATOM 1654 N N . LEU A 1 199 ? -5.590 -22.260 -4.493 1.00 82.19 199 LEU A N 1
ATOM 1655 C CA . LEU A 1 199 ? -5.475 -23.214 -5.599 1.00 82.19 199 LEU A CA 1
ATOM 1656 C C . LEU A 1 199 ? -6.772 -23.270 -6.422 1.00 82.19 199 LEU A C 1
ATOM 1658 O O . LEU A 1 199 ? -6.738 -23.161 -7.651 1.00 82.19 199 LEU A O 1
ATOM 1662 N N . TRP A 1 200 ? -7.929 -23.325 -5.756 1.00 80.25 200 TRP A N 1
ATOM 1663 C CA . TRP A 1 200 ? -9.232 -23.257 -6.422 1.00 80.25 200 TRP A CA 1
ATOM 1664 C C . TRP A 1 200 ? -9.471 -21.931 -7.155 1.00 80.25 200 TRP A C 1
ATOM 1666 O O . TRP A 1 200 ? -10.098 -21.934 -8.218 1.00 80.25 200 TRP A O 1
ATOM 1676 N N . LYS A 1 201 ? -8.962 -20.802 -6.641 1.00 78.62 201 LYS A N 1
ATOM 1677 C CA . LYS A 1 201 ? -9.015 -19.500 -7.335 1.00 78.62 201 LYS A CA 1
ATOM 1678 C C . LYS A 1 201 ? -8.214 -19.519 -8.638 1.00 78.62 201 LYS A C 1
ATOM 1680 O O . LYS A 1 201 ? -8.742 -19.071 -9.654 1.00 78.62 201 LYS A O 1
ATOM 1685 N N . ILE A 1 202 ? -7.003 -20.084 -8.641 1.00 80.75 202 ILE A N 1
ATOM 1686 C CA . ILE A 1 202 ? -6.190 -20.227 -9.863 1.00 80.75 202 ILE A CA 1
ATOM 1687 C C . ILE A 1 202 ? -6.884 -21.140 -10.872 1.00 80.75 202 ILE A C 1
ATOM 1689 O O . ILE A 1 202 ? -7.032 -20.764 -12.032 1.00 80.75 202 ILE A O 1
ATOM 1693 N N . ALA A 1 203 ? -7.364 -22.306 -10.434 1.00 80.06 203 ALA A N 1
ATOM 1694 C CA . ALA A 1 203 ? -8.076 -23.235 -11.309 1.00 80.06 203 ALA A CA 1
ATOM 1695 C C . ALA A 1 203 ? -9.333 -22.592 -11.919 1.00 80.06 203 ALA A C 1
ATOM 1697 O O . ALA A 1 203 ? -9.653 -22.796 -13.087 1.00 80.06 203 ALA A O 1
ATOM 1698 N N . ARG A 1 204 ? -10.054 -21.776 -11.140 1.00 77.19 204 ARG A N 1
ATOM 1699 C CA . ARG A 1 204 ? -11.220 -21.031 -11.623 1.00 77.19 204 ARG A CA 1
ATOM 1700 C C . ARG A 1 204 ? -10.840 -19.942 -12.621 1.00 77.19 204 ARG A C 1
ATOM 1702 O O . ARG A 1 204 ? -11.546 -19.816 -13.611 1.00 77.19 204 ARG A O 1
ATOM 1709 N N . TRP A 1 205 ? -9.768 -19.191 -12.374 1.00 76.06 205 TRP A N 1
ATOM 1710 C CA . TRP A 1 205 ? -9.246 -18.202 -13.319 1.00 76.06 205 TRP A CA 1
ATOM 1711 C C . TRP A 1 205 ? -8.849 -18.861 -14.646 1.00 76.06 205 TRP A C 1
ATOM 1713 O O . TRP A 1 205 ? -9.322 -18.434 -15.692 1.00 76.06 205 TRP A O 1
ATOM 1723 N N . ALA A 1 206 ? -8.093 -19.962 -14.596 1.00 75.81 206 ALA A N 1
ATOM 1724 C CA . ALA A 1 206 ? -7.648 -20.687 -15.786 1.00 75.81 206 ALA A CA 1
ATOM 1725 C C . ALA A 1 206 ? -8.818 -21.237 -16.622 1.00 75.81 206 ALA A C 1
ATOM 1727 O O . ALA A 1 206 ? -8.755 -21.237 -17.845 1.00 75.81 206 ALA A O 1
ATOM 1728 N N . ARG A 1 207 ? -9.906 -21.667 -15.969 1.00 72.56 207 ARG A N 1
ATOM 1729 C CA . ARG A 1 207 ? -11.126 -22.149 -16.642 1.00 72.56 207 ARG A CA 1
ATOM 1730 C C . ARG A 1 207 ? -12.049 -21.040 -17.155 1.00 72.56 207 ARG A C 1
ATOM 1732 O O . ARG A 1 207 ? -12.952 -21.337 -17.922 1.00 72.56 207 ARG A O 1
ATOM 1739 N N . ARG A 1 208 ? -11.910 -19.800 -16.674 1.00 62.66 208 ARG A N 1
ATOM 1740 C CA . ARG A 1 208 ? -12.855 -18.690 -16.916 1.00 62.66 208 ARG A CA 1
ATOM 1741 C C . ARG A 1 208 ? -12.143 -17.467 -17.493 1.00 62.66 208 ARG A C 1
ATOM 1743 O O . ARG A 1 208 ? -12.345 -16.358 -17.009 1.00 62.66 208 ARG A O 1
ATOM 1750 N N . ALA A 1 209 ? -11.287 -17.681 -18.490 1.00 52.41 209 ALA A N 1
ATOM 1751 C CA . ALA A 1 209 ? -10.553 -16.614 -19.170 1.00 52.41 209 ALA A CA 1
ATOM 1752 C C . ALA A 1 209 ? -11.441 -15.721 -20.068 1.00 52.41 209 ALA A C 1
ATOM 1754 O O . ALA A 1 209 ? -10.941 -14.754 -20.636 1.00 52.41 209 ALA A O 1
ATOM 1755 N N . GLU A 1 210 ? -12.742 -16.004 -20.180 1.00 50.12 210 GLU A N 1
ATOM 1756 C CA . GLU A 1 210 ? -13.685 -15.166 -20.922 1.00 50.12 210 GLU A CA 1
ATOM 1757 C C . GLU A 1 210 ? -14.170 -13.957 -20.097 1.00 50.12 210 GLU A C 1
ATOM 1759 O O . GLU A 1 210 ? -14.409 -14.083 -18.886 1.00 50.12 210 GLU A O 1
ATOM 1764 N N . PRO A 1 211 ? -14.341 -12.773 -20.720 1.00 46.62 211 PRO A N 1
ATOM 1765 C CA . PRO A 1 211 ? -14.839 -11.590 -20.036 1.00 46.62 211 PRO A CA 1
ATOM 1766 C C . PRO A 1 211 ? -16.254 -11.838 -19.517 1.00 46.62 211 PRO A C 1
ATOM 1768 O O . PRO A 1 211 ? -17.177 -12.124 -20.275 1.00 46.62 211 PRO A O 1
ATOM 1771 N N . ARG A 1 212 ? -16.456 -11.670 -18.209 1.00 49.81 212 ARG A N 1
ATOM 1772 C CA . ARG A 1 212 ? -17.810 -11.553 -17.669 1.00 49.81 212 ARG A CA 1
ATOM 1773 C C . ARG A 1 212 ? -18.402 -10.238 -18.148 1.00 49.81 212 ARG A C 1
ATOM 1775 O O . ARG A 1 212 ? -17.985 -9.176 -17.692 1.00 49.81 212 ARG A O 1
ATOM 1782 N N . THR A 1 213 ? -19.420 -10.312 -18.989 1.00 47.97 213 THR A N 1
ATOM 1783 C CA . THR A 1 213 ? -20.390 -9.231 -19.122 1.00 47.97 213 THR A CA 1
ATOM 1784 C C . THR A 1 213 ? -21.072 -9.059 -17.767 1.00 47.97 213 THR A C 1
ATOM 1786 O O . THR A 1 213 ? -21.866 -9.899 -17.342 1.00 47.97 213 THR A O 1
ATOM 1789 N N . THR A 1 214 ? -20.719 -8.003 -17.034 1.00 43.50 214 THR A N 1
ATOM 1790 C CA . THR A 1 214 ? -21.408 -7.586 -15.806 1.00 43.50 214 THR A CA 1
ATOM 1791 C C . THR A 1 214 ? -22.744 -6.956 -16.178 1.00 43.50 214 THR A C 1
ATOM 1793 O O . THR A 1 214 ? -22.931 -5.749 -16.057 1.00 43.50 214 THR A O 1
ATOM 1796 N N . LEU A 1 215 ? -23.660 -7.767 -16.692 1.00 59.75 215 LEU A N 1
ATOM 1797 C CA . LEU A 1 215 ? -25.052 -7.378 -16.828 1.00 59.75 215 LEU A CA 1
ATOM 1798 C C . LEU A 1 215 ? -25.717 -7.718 -15.497 1.00 59.75 215 LEU A C 1
ATOM 1800 O O . LEU A 1 215 ? -25.786 -8.885 -15.115 1.00 59.75 215 LEU A O 1
ATOM 1804 N N . ILE A 1 216 ? -26.132 -6.691 -14.753 1.00 65.94 216 ILE A N 1
ATOM 1805 C CA . ILE A 1 216 ? -27.001 -6.881 -13.591 1.00 65.94 216 ILE A CA 1
ATOM 1806 C C . ILE A 1 216 ? -28.333 -7.378 -14.161 1.00 65.94 216 ILE A C 1
ATOM 1808 O O . ILE A 1 216 ? -28.975 -6.611 -14.889 1.00 65.94 216 ILE A O 1
ATOM 1812 N N . PRO A 1 217 ? -28.748 -8.627 -13.884 1.00 75.38 217 PRO A N 1
ATOM 1813 C CA . PRO A 1 217 ? -29.982 -9.162 -14.443 1.00 75.38 217 PRO A CA 1
ATOM 1814 C C . PRO A 1 217 ? -31.182 -8.295 -14.028 1.00 75.38 217 PRO A C 1
ATOM 1816 O O . PRO A 1 217 ? -31.096 -7.563 -13.033 1.00 75.38 217 PRO A O 1
ATOM 1819 N N . PRO A 1 218 ? -32.276 -8.294 -14.807 1.00 80.38 218 PRO A N 1
ATOM 1820 C CA . PRO A 1 218 ? -33.519 -7.658 -14.385 1.00 80.38 218 PRO A CA 1
ATOM 1821 C C . PRO A 1 218 ? -33.986 -8.236 -13.042 1.00 80.38 218 PRO A C 1
ATOM 1823 O O . PRO A 1 218 ? -33.801 -9.427 -12.787 1.00 80.38 218 PRO A O 1
ATOM 1826 N N . LEU A 1 219 ? -34.538 -7.384 -12.178 1.00 81.44 219 LEU A N 1
ATOM 1827 C CA . LEU A 1 219 ? -35.113 -7.805 -10.899 1.00 81.44 219 LEU A CA 1
ATOM 1828 C C . LEU A 1 219 ? -36.618 -7.961 -11.053 1.00 81.44 219 LEU A C 1
ATOM 1830 O O . LEU A 1 219 ? -37.255 -7.153 -11.719 1.00 81.44 219 LEU A O 1
ATOM 1834 N N . GLN A 1 220 ? -37.181 -8.988 -10.430 1.00 86.31 220 GLN A N 1
ATOM 1835 C CA . GLN A 1 220 ? -38.620 -9.197 -10.435 1.00 86.31 220 GLN A CA 1
ATOM 1836 C C . GLN A 1 220 ? -39.252 -8.448 -9.261 1.00 86.31 220 GLN A C 1
ATOM 1838 O O . GLN A 1 220 ? -38.834 -8.628 -8.114 1.00 86.31 220 GLN A O 1
ATOM 1843 N N . ARG A 1 221 ? -40.240 -7.599 -9.543 1.00 79.94 221 ARG A N 1
ATOM 1844 C CA . ARG A 1 221 ? -41.069 -6.956 -8.523 1.00 79.94 221 ARG A CA 1
ATOM 1845 C C . ARG A 1 221 ? -42.050 -7.959 -7.901 1.00 79.94 221 ARG A C 1
ATOM 1847 O O . ARG A 1 221 ? -42.372 -8.971 -8.526 1.00 79.94 221 ARG A O 1
ATOM 1854 N N . PRO A 1 222 ? -42.571 -7.676 -6.693 1.00 79.12 222 PRO A N 1
ATOM 1855 C CA . PRO A 1 222 ? -43.592 -8.511 -6.054 1.00 79.12 222 PRO A CA 1
ATOM 1856 C C . PRO A 1 222 ? -44.876 -8.674 -6.886 1.00 79.12 222 PRO A C 1
ATOM 1858 O O . PRO A 1 222 ? -45.580 -9.666 -6.733 1.00 79.12 222 PRO A O 1
ATOM 1861 N N . ASP A 1 223 ? -45.162 -7.724 -7.781 1.00 80.81 223 ASP A N 1
ATOM 1862 C CA . ASP A 1 223 ? -46.284 -7.747 -8.731 1.00 80.81 223 ASP A CA 1
ATOM 1863 C C . ASP A 1 223 ? -46.021 -8.611 -9.987 1.00 80.81 223 ASP A C 1
ATOM 1865 O O . ASP A 1 223 ? -46.891 -8.744 -10.846 1.00 80.81 223 ASP A O 1
ATOM 1869 N N . GLY A 1 224 ? -44.830 -9.210 -10.103 1.00 80.12 224 GLY A N 1
ATOM 1870 C CA . GLY A 1 224 ? -44.404 -10.025 -11.240 1.00 80.12 224 GLY A CA 1
ATOM 1871 C C . GLY A 1 224 ? -43.747 -9.246 -12.386 1.00 80.12 224 GLY A C 1
ATOM 1872 O O . GLY A 1 224 ? -43.244 -9.878 -13.317 1.00 80.12 224 GLY A O 1
ATOM 1873 N N . GLY A 1 225 ? -43.697 -7.911 -12.327 1.00 84.75 225 GLY A N 1
ATOM 1874 C CA . GLY A 1 225 ? -43.034 -7.071 -13.326 1.00 84.75 225 GLY A CA 1
ATOM 1875 C C . GLY A 1 225 ? -41.508 -7.207 -13.301 1.00 84.75 225 GLY A C 1
ATOM 1876 O O . GLY A 1 225 ? -40.911 -7.441 -12.253 1.00 84.75 225 GLY A O 1
ATOM 1877 N N . MET A 1 226 ? -40.859 -7.047 -14.456 1.00 85.00 226 MET A N 1
ATOM 1878 C CA . MET A 1 226 ? -39.396 -7.064 -14.560 1.00 85.00 226 MET A CA 1
ATOM 1879 C C . MET A 1 226 ? -38.843 -5.647 -14.612 1.00 85.00 226 MET A C 1
ATOM 1881 O O . MET A 1 226 ? -39.220 -4.868 -15.483 1.00 85.00 226 MET A O 1
ATOM 1885 N N . GLU A 1 227 ? -37.905 -5.349 -13.720 1.00 79.62 227 GLU A N 1
ATOM 1886 C CA . GLU A 1 227 ? -37.235 -4.061 -13.647 1.00 79.62 227 GLU A CA 1
ATOM 1887 C C . GLU A 1 227 ? -35.800 -4.120 -14.149 1.00 79.62 227 GLU A C 1
ATOM 1889 O O . GLU A 1 227 ? -34.967 -4.910 -13.689 1.00 79.62 227 GLU A O 1
ATOM 1894 N N . THR A 1 228 ? -35.500 -3.259 -15.117 1.00 78.12 228 THR A N 1
ATOM 1895 C CA . THR A 1 228 ? -34.180 -3.147 -15.745 1.00 78.12 228 THR A CA 1
ATOM 1896 C C . THR A 1 228 ? -33.433 -1.892 -15.318 1.00 78.12 228 THR A C 1
ATOM 1898 O O . THR A 1 228 ? -32.203 -1.889 -15.416 1.00 78.12 228 THR A O 1
ATOM 1901 N N . ASP A 1 229 ? -34.142 -0.876 -14.817 1.00 80.81 229 ASP A N 1
ATOM 1902 C CA . ASP A 1 229 ? -33.553 0.403 -14.424 1.00 80.81 229 ASP A CA 1
ATOM 1903 C C . ASP A 1 229 ? -32.701 0.295 -13.148 1.00 80.81 229 ASP A C 1
ATOM 1905 O O . ASP A 1 229 ? -33.021 -0.430 -12.209 1.00 80.81 229 ASP A O 1
ATOM 1909 N N . VAL A 1 230 ? -31.573 1.009 -13.109 1.00 77.06 230 VAL A N 1
ATOM 1910 C CA . VAL A 1 230 ? -30.605 0.914 -12.002 1.00 77.06 230 VAL A CA 1
ATOM 1911 C C . VAL A 1 230 ? -31.143 1.542 -10.718 1.00 77.06 230 VAL A C 1
ATOM 1913 O O . VAL A 1 230 ? -30.844 1.037 -9.635 1.00 77.06 230 VAL A O 1
ATOM 1916 N N . LYS A 1 231 ? -31.909 2.633 -10.824 1.00 80.81 231 LYS A N 1
ATOM 1917 C CA . LYS A 1 231 ? -32.463 3.341 -9.670 1.00 80.81 231 LYS A CA 1
ATOM 1918 C C . LYS A 1 231 ? -33.588 2.522 -9.046 1.00 80.81 231 LYS A C 1
ATOM 1920 O O . LYS A 1 231 ? -33.532 2.261 -7.850 1.00 80.81 231 LYS A O 1
ATOM 1925 N N . GLU A 1 232 ? -34.504 2.019 -9.869 1.00 82.69 232 GLU A N 1
ATOM 1926 C CA . GLU A 1 232 ? -35.603 1.160 -9.407 1.00 82.69 232 GLU A CA 1
ATOM 1927 C C . GLU A 1 232 ? -35.079 -0.132 -8.768 1.00 82.69 232 GLU A C 1
ATOM 1929 O O . GLU A 1 232 ? -35.508 -0.519 -7.683 1.00 82.69 232 GLU A O 1
ATOM 1934 N N . LYS A 1 233 ? -34.046 -0.755 -9.355 1.00 82.38 233 LYS A N 1
ATOM 1935 C CA . LYS A 1 233 ? -33.369 -1.904 -8.730 1.00 82.38 233 LYS A CA 1
ATOM 1936 C C . LYS A 1 233 ? -32.773 -1.569 -7.362 1.00 82.38 233 LYS A C 1
ATOM 1938 O O . LYS A 1 233 ? -32.794 -2.408 -6.465 1.00 82.38 233 LYS A O 1
ATOM 1943 N N . LEU A 1 234 ? -32.189 -0.379 -7.210 1.00 81.75 234 LEU A N 1
ATOM 1944 C CA . LEU A 1 234 ? -31.584 0.056 -5.953 1.00 81.75 234 LEU A CA 1
ATOM 1945 C C . LEU A 1 234 ? -32.647 0.266 -4.871 1.00 81.75 234 LEU A C 1
ATOM 1947 O O . LEU A 1 234 ? -32.429 -0.143 -3.733 1.00 81.75 234 LEU A O 1
ATOM 1951 N N . ASP A 1 235 ? -33.775 0.875 -5.221 1.00 82.81 235 ASP A N 1
ATOM 1952 C CA . ASP A 1 235 ? -34.871 1.113 -4.284 1.00 82.81 235 ASP A CA 1
ATOM 1953 C C . ASP A 1 235 ? -35.549 -0.209 -3.886 1.00 82.81 235 ASP A C 1
ATOM 1955 O O . ASP A 1 235 ? -35.700 -0.473 -2.695 1.00 82.81 235 ASP A O 1
ATOM 1959 N N . MET A 1 236 ? -35.748 -1.137 -4.830 1.00 83.00 236 MET A N 1
ATOM 1960 C CA . MET A 1 236 ? -36.191 -2.504 -4.516 1.00 83.00 236 MET A CA 1
ATOM 1961 C C . MET A 1 236 ? -35.250 -3.233 -3.546 1.00 83.00 236 MET A C 1
ATOM 1963 O O . MET A 1 236 ? -35.703 -3.948 -2.652 1.00 83.00 236 MET A O 1
ATOM 1967 N N . PHE A 1 237 ? -33.932 -3.070 -3.697 1.00 84.56 237 PHE A N 1
ATOM 1968 C CA . PHE A 1 237 ? -32.980 -3.643 -2.746 1.00 84.56 237 PHE A CA 1
ATOM 1969 C C . PHE A 1 237 ? -33.046 -2.976 -1.373 1.00 84.56 237 PHE A C 1
ATOM 1971 O O . PHE A 1 237 ? -32.903 -3.675 -0.371 1.00 84.56 237 PHE A O 1
ATOM 1978 N N . LYS A 1 238 ? -33.246 -1.654 -1.301 1.00 83.69 238 LYS A N 1
ATOM 1979 C CA . LYS A 1 238 ? -33.407 -0.964 -0.015 1.00 83.69 238 LYS A CA 1
ATOM 1980 C C . LYS A 1 238 ? -34.625 -1.486 0.728 1.00 83.69 238 LYS A C 1
ATOM 1982 O O . LYS A 1 238 ? -34.479 -1.861 1.882 1.00 83.69 238 LYS A O 1
ATOM 1987 N N . ASP A 1 239 ? -35.766 -1.582 0.058 1.00 82.31 239 ASP A N 1
ATOM 1988 C CA . ASP A 1 239 ? -37.007 -2.028 0.691 1.00 82.31 239 ASP A CA 1
ATOM 1989 C C . ASP A 1 239 ? -36.912 -3.487 1.157 1.00 82.31 239 ASP A C 1
ATOM 1991 O O . ASP A 1 239 ? -37.353 -3.826 2.254 1.00 82.31 239 ASP A O 1
ATOM 1995 N N . ALA A 1 240 ? -36.277 -4.351 0.356 1.00 84.31 240 ALA A N 1
ATOM 1996 C CA . ALA A 1 240 ? -36.118 -5.764 0.690 1.00 84.31 240 ALA A CA 1
ATOM 1997 C C . ALA A 1 240 ? -35.106 -6.020 1.823 1.00 84.31 240 ALA A C 1
ATOM 1999 O O . ALA A 1 240 ? -35.326 -6.904 2.650 1.00 84.31 240 ALA A O 1
ATOM 2000 N N . PHE A 1 241 ? -33.980 -5.295 1.853 1.00 84.94 241 PHE A N 1
ATOM 2001 C CA . PHE A 1 241 ? -32.908 -5.525 2.833 1.00 84.94 241 PHE A CA 1
ATOM 2002 C C . PHE A 1 241 ? -32.983 -4.624 4.071 1.00 84.94 241 PHE A C 1
ATOM 2004 O O . PHE A 1 241 ? -32.413 -4.976 5.103 1.00 84.94 241 PHE A O 1
ATOM 2011 N N . PHE A 1 242 ? -33.658 -3.480 3.979 1.00 85.00 242 PHE A N 1
ATOM 2012 C CA . PHE A 1 242 ? -33.766 -2.478 5.040 1.00 85.00 242 PHE A CA 1
ATOM 2013 C C . PHE A 1 242 ? -35.221 -2.009 5.199 1.00 85.00 242 PHE A C 1
ATOM 2015 O O . PHE A 1 242 ? -35.504 -0.821 5.015 1.00 85.00 242 PHE A O 1
ATOM 2022 N N . PRO A 1 243 ? -36.154 -2.917 5.544 1.00 83.50 243 PRO A N 1
ATOM 2023 C CA . PRO A 1 243 ? -37.520 -2.516 5.852 1.00 83.50 243 PRO A CA 1
ATOM 2024 C C . PRO A 1 243 ? -37.519 -1.512 7.010 1.00 83.50 243 PRO A C 1
ATOM 2026 O O . PRO A 1 243 ? -36.636 -1.551 7.876 1.00 83.50 243 PRO A O 1
ATOM 2029 N N . GLN A 1 244 ? -38.508 -0.613 7.038 1.00 77.69 244 GLN A N 1
ATOM 2030 C CA . GLN A 1 244 ? -38.650 0.299 8.169 1.00 77.69 244 GLN A CA 1
ATOM 2031 C C . GLN A 1 244 ? -38.781 -0.520 9.460 1.00 77.69 244 GLN A C 1
ATOM 2033 O O . GLN A 1 244 ? -39.617 -1.428 9.517 1.00 77.69 244 GLN A O 1
ATOM 2038 N N . PRO A 1 245 ? -37.938 -0.257 10.475 1.00 79.50 245 PRO A N 1
ATOM 2039 C CA . PRO A 1 245 ? -38.043 -0.969 11.734 1.00 79.50 245 PRO A CA 1
ATOM 2040 C C . PRO A 1 245 ? -39.413 -0.676 12.363 1.00 79.50 245 PRO A C 1
ATOM 2042 O O . PRO A 1 245 ? -39.911 0.445 12.229 1.00 79.50 245 PRO A O 1
ATOM 2045 N N . PRO A 1 246 ? -40.031 -1.661 13.037 1.00 82.31 246 PRO A N 1
ATOM 2046 C CA . PRO A 1 246 ? -41.271 -1.428 13.764 1.00 82.31 246 PRO A CA 1
ATOM 2047 C C . PRO A 1 246 ? -41.064 -0.335 14.817 1.00 82.31 246 PRO A C 1
ATOM 2049 O O . PRO A 1 246 ? -39.953 -0.158 15.327 1.00 82.31 246 PRO A O 1
ATOM 2052 N N . GLU A 1 247 ? -42.134 0.389 15.151 1.00 80.44 247 GLU A N 1
ATOM 2053 C CA . GLU A 1 247 ? -42.094 1.344 16.256 1.00 80.44 247 GLU A CA 1
ATOM 2054 C C . GLU A 1 247 ? -41.642 0.621 17.530 1.00 80.44 247 GLU A C 1
ATOM 2056 O O . GLU A 1 247 ? -42.225 -0.384 17.942 1.00 80.44 247 GLU A O 1
ATOM 2061 N N . VAL A 1 248 ? -40.541 1.102 18.110 1.00 74.12 248 VAL A N 1
ATOM 2062 C CA . VAL A 1 248 ? -39.952 0.508 19.307 1.00 74.12 248 VAL A CA 1
ATOM 2063 C C . VAL A 1 248 ? -40.843 0.856 20.492 1.00 74.12 248 VAL A C 1
ATOM 2065 O O . VAL A 1 248 ? -41.030 2.032 20.809 1.00 74.12 248 VAL A O 1
ATOM 2068 N N . ASP A 1 249 ? -41.369 -0.168 21.157 1.00 78.12 249 ASP A N 1
ATOM 2069 C CA . ASP A 1 249 ? -42.014 -0.006 22.451 1.00 78.12 249 ASP A CA 1
ATOM 2070 C C . ASP A 1 249 ? -40.951 0.380 23.491 1.00 78.12 249 ASP A C 1
ATOM 2072 O O . ASP A 1 249 ? -40.010 -0.367 23.731 1.00 78.12 249 ASP A O 1
ATOM 2076 N N . LEU A 1 250 ? -41.073 1.583 24.060 1.00 76.38 250 LEU A N 1
ATOM 2077 C CA . LEU A 1 250 ? -40.156 2.128 25.070 1.00 76.38 250 LEU A CA 1
ATOM 2078 C C . LEU A 1 250 ? -40.711 1.993 26.498 1.00 76.38 250 LEU A C 1
ATOM 2080 O O . LEU A 1 250 ? -40.205 2.641 27.424 1.00 76.38 250 LEU A O 1
ATOM 2084 N N . THR A 1 251 ? -41.800 1.243 26.689 1.00 77.06 251 THR A N 1
ATOM 2085 C CA . THR A 1 251 ? -42.438 1.076 28.004 1.00 77.06 251 THR A CA 1
ATOM 2086 C C . THR A 1 251 ? -41.535 0.367 29.014 1.00 77.06 251 THR A C 1
ATOM 2088 O O . THR A 1 251 ? -41.616 0.674 30.202 1.00 77.06 251 THR A O 1
ATOM 2091 N N . ASP A 1 252 ? -40.632 -0.496 28.553 1.00 71.56 252 ASP A N 1
ATOM 2092 C CA . ASP A 1 252 ? -39.664 -1.268 29.341 1.00 71.56 252 ASP A CA 1
ATOM 2093 C C . ASP A 1 252 ? -38.439 -0.450 29.797 1.00 71.56 252 ASP A C 1
ATOM 2095 O O . ASP A 1 252 ? -37.857 -0.727 30.846 1.00 71.56 252 ASP A O 1
ATOM 2099 N N . VAL A 1 253 ? -38.064 0.594 29.051 1.00 72.19 253 VAL A N 1
ATOM 2100 C CA . VAL A 1 253 ? -36.936 1.480 29.393 1.00 72.19 253 VAL A CA 1
ATOM 2101 C C . VAL A 1 253 ? -37.343 2.545 30.418 1.00 72.19 253 VAL A C 1
ATOM 2103 O O . VAL A 1 253 ? -36.523 3.000 31.225 1.00 72.19 253 VAL A O 1
ATOM 2106 N N . ARG A 1 254 ? -38.618 2.962 30.419 1.00 66.75 254 ARG A N 1
ATOM 2107 C CA . ARG A 1 254 ? -39.133 3.979 31.349 1.00 66.75 254 ARG A CA 1
ATOM 2108 C C . ARG A 1 254 ? -39.099 3.439 32.785 1.00 66.75 254 ARG A C 1
ATOM 2110 O O . ARG A 1 254 ? -39.927 2.626 33.172 1.00 66.75 254 ARG A O 1
ATOM 2117 N N . ASN A 1 255 ? -38.171 3.961 33.592 1.00 75.81 255 ASN A N 1
ATOM 2118 C CA . ASN A 1 255 ? -37.902 3.596 34.995 1.00 75.81 255 ASN A CA 1
ATOM 2119 C C . ASN A 1 255 ? -37.104 2.299 35.224 1.00 75.81 255 ASN A C 1
ATOM 2121 O O . ASN A 1 255 ? -37.053 1.818 36.360 1.00 75.81 255 ASN A O 1
ATOM 2125 N N . TYR A 1 256 ? -36.429 1.760 34.203 1.00 77.88 256 TYR A N 1
ATOM 2126 C CA . TYR A 1 256 ? -35.506 0.645 34.413 1.00 77.88 256 TYR A CA 1
ATOM 2127 C C . TYR A 1 256 ? -34.335 1.075 35.312 1.00 77.88 256 TYR A C 1
ATOM 2129 O O . TYR A 1 256 ? -33.576 1.993 34.989 1.00 77.88 256 TYR A O 1
ATOM 2137 N N . LYS A 1 257 ? -34.182 0.418 36.467 1.00 80.69 257 LYS A N 1
ATOM 2138 C CA . LYS A 1 257 ? -33.047 0.642 37.368 1.00 80.69 257 LYS A CA 1
ATOM 2139 C C . LYS A 1 257 ? -31.880 -0.225 36.920 1.00 80.69 257 LYS A C 1
ATOM 2141 O O . LYS A 1 257 ? -31.857 -1.424 37.186 1.00 80.69 257 LYS A O 1
ATOM 2146 N N . TYR A 1 258 ? -30.907 0.394 36.261 1.00 78.19 258 TYR A N 1
ATOM 2147 C CA . TYR A 1 258 ? -29.665 -0.283 35.912 1.00 78.19 258 TYR A CA 1
ATOM 2148 C C . TYR A 1 258 ? -28.919 -0.727 37.180 1.00 78.19 258 TYR A C 1
ATOM 2150 O O . TYR A 1 258 ? -28.873 0.028 38.158 1.00 78.19 258 TYR A O 1
ATOM 2158 N N . PRO A 1 259 ? -28.333 -1.937 37.185 1.00 84.00 259 PRO A N 1
ATOM 2159 C CA . PRO A 1 259 ? -27.463 -2.361 38.270 1.00 84.00 259 PRO A CA 1
ATOM 2160 C C . PRO A 1 259 ? -26.238 -1.446 38.351 1.00 84.00 259 PRO A C 1
ATOM 2162 O O . PRO A 1 259 ? -25.882 -0.763 37.387 1.00 84.00 259 PRO A O 1
ATOM 2165 N N . SER A 1 260 ? -25.575 -1.444 39.508 1.00 79.19 260 SER A N 1
ATOM 2166 C CA . SER A 1 260 ? -24.326 -0.706 39.680 1.00 79.19 260 SER A CA 1
ATOM 2167 C C . SER A 1 260 ? -23.315 -1.100 38.593 1.00 79.19 260 SER A C 1
ATOM 2169 O O . SER A 1 260 ? -23.200 -2.292 38.287 1.00 79.19 260 SER A O 1
ATOM 2171 N N . PRO A 1 261 ? -22.580 -0.132 38.012 1.00 77.19 261 PRO A N 1
ATOM 2172 C CA . PRO A 1 261 ? -21.597 -0.418 36.978 1.00 77.19 261 PRO A CA 1
ATOM 2173 C C . PRO A 1 261 ? -20.595 -1.475 37.441 1.00 77.19 261 PRO A C 1
ATOM 2175 O O . PRO A 1 261 ? -20.035 -1.382 38.536 1.00 77.19 261 PRO A O 1
ATOM 2178 N N . MET A 1 262 ? -20.368 -2.483 36.602 1.00 76.25 262 MET A N 1
ATOM 2179 C CA . MET A 1 262 ? -19.329 -3.475 36.849 1.00 76.25 262 MET A CA 1
ATOM 2180 C C . MET A 1 262 ? -17.963 -2.784 36.803 1.00 76.25 262 MET A C 1
ATOM 2182 O O . MET A 1 262 ? -17.668 -2.057 35.855 1.00 76.25 262 MET A O 1
ATOM 2186 N N . GLN A 1 263 ? -17.127 -3.012 37.817 1.00 75.12 263 GLN A N 1
ATOM 2187 C CA . GLN A 1 263 ? -15.749 -2.531 37.796 1.00 75.12 263 GLN A CA 1
ATOM 2188 C C . GLN A 1 263 ? -14.952 -3.385 36.810 1.00 75.12 263 GLN A C 1
ATOM 2190 O O . GLN A 1 263 ? -14.722 -4.571 37.048 1.00 75.12 263 GLN A O 1
ATOM 2195 N N . LEU A 1 264 ? -14.568 -2.789 35.684 1.00 74.38 264 LEU A N 1
ATOM 2196 C CA . LEU A 1 264 ? -13.684 -3.428 34.719 1.00 74.38 264 LEU A CA 1
ATOM 2197 C C . LEU A 1 264 ? -12.229 -3.252 35.182 1.00 74.38 264 LEU A C 1
ATOM 2199 O O . LEU A 1 264 ? -11.860 -2.147 35.590 1.00 74.38 264 LEU A O 1
ATOM 2203 N N . PRO A 1 265 ? -11.396 -4.307 35.138 1.00 80.38 265 PRO A N 1
ATOM 2204 C CA . PRO A 1 265 ? -9.971 -4.161 35.404 1.00 80.38 265 PRO A CA 1
ATOM 2205 C C . PRO A 1 265 ? -9.321 -3.237 34.357 1.00 80.38 265 PRO A C 1
ATOM 2207 O O . PRO A 1 265 ? -9.834 -3.117 33.239 1.00 80.38 265 PRO A O 1
ATOM 2210 N N . PRO A 1 266 ? -8.189 -2.590 34.688 1.00 81.31 266 PRO A N 1
ATOM 2211 C CA . PRO A 1 266 ? -7.472 -1.757 33.730 1.00 81.31 266 PRO A CA 1
ATOM 2212 C C . PRO A 1 266 ? -7.004 -2.599 32.540 1.00 81.31 266 PRO A C 1
ATOM 2214 O O . PRO A 1 266 ? -6.465 -3.693 32.717 1.00 81.31 266 PRO A O 1
ATOM 2217 N N . ILE A 1 267 ? -7.191 -2.070 31.329 1.00 86.19 267 ILE A N 1
ATOM 2218 C CA . ILE A 1 267 ? -6.744 -2.732 30.102 1.00 86.19 267 ILE A CA 1
ATOM 2219 C C . ILE A 1 267 ? -5.217 -2.778 30.094 1.00 86.19 267 ILE A C 1
ATOM 2221 O O . ILE A 1 267 ? -4.543 -1.768 30.287 1.00 86.19 267 ILE A O 1
ATOM 2225 N N . THR A 1 268 ? -4.656 -3.956 29.850 1.00 89.50 268 THR A N 1
ATOM 2226 C CA . THR A 1 268 ? -3.207 -4.160 29.840 1.00 89.50 268 THR A CA 1
ATOM 2227 C C . THR A 1 268 ? -2.625 -4.046 28.433 1.00 89.50 268 THR A C 1
ATOM 2229 O O . THR A 1 268 ? -3.231 -4.455 27.438 1.00 89.50 268 THR A O 1
ATOM 2232 N N . ARG A 1 269 ? -1.360 -3.615 28.334 1.00 90.75 269 ARG A N 1
ATOM 2233 C CA . ARG A 1 269 ? -0.580 -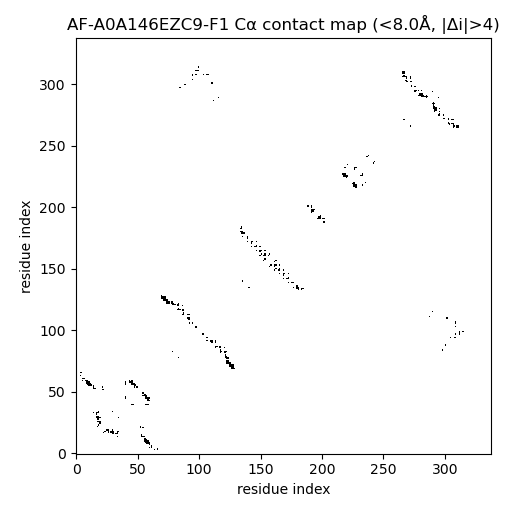3.658 27.082 1.00 90.75 269 ARG A CA 1
ATOM 2234 C C . ARG A 1 269 ? -0.620 -5.033 26.409 1.00 90.75 269 ARG A C 1
ATOM 2236 O O . ARG A 1 269 ? -0.631 -5.131 25.179 1.00 90.75 269 ARG A O 1
ATOM 2243 N N . ARG A 1 270 ? -0.620 -6.110 27.206 1.00 91.62 270 ARG A N 1
ATOM 2244 C CA . ARG A 1 270 ? -0.640 -7.491 26.703 1.00 91.62 270 ARG A CA 1
ATOM 2245 C C . ARG A 1 270 ? -1.957 -7.807 26.000 1.00 91.62 270 ARG A C 1
ATOM 2247 O O . ARG A 1 270 ? -1.919 -8.380 24.916 1.00 91.62 270 ARG A O 1
ATOM 2254 N N . GLU A 1 271 ? -3.088 -7.408 26.576 1.00 91.31 271 GLU A N 1
ATOM 2255 C CA . GLU A 1 271 ? -4.410 -7.582 25.961 1.00 91.31 271 GLU A CA 1
ATOM 2256 C C . GLU A 1 271 ? -4.517 -6.814 24.646 1.00 91.31 271 GLU A C 1
ATOM 2258 O O . GLU A 1 271 ? -4.937 -7.390 23.645 1.00 91.31 271 GLU A O 1
ATOM 2263 N N . VAL A 1 272 ? -4.048 -5.562 24.609 1.00 92.00 272 VAL A N 1
ATOM 2264 C CA . VAL A 1 272 ? -4.029 -4.762 23.374 1.00 92.00 272 VAL A CA 1
ATOM 2265 C C . VAL A 1 272 ? -3.150 -5.418 22.307 1.00 92.00 272 VAL A C 1
ATOM 2267 O O . VAL A 1 272 ? -3.560 -5.557 21.155 1.00 92.00 272 VAL A O 1
ATOM 2270 N N . THR A 1 273 ? -1.955 -5.875 22.685 1.00 93.00 273 THR A N 1
ATOM 2271 C CA . THR A 1 273 ? -1.026 -6.543 21.760 1.00 93.00 273 THR A CA 1
ATOM 2272 C C . THR A 1 273 ? -1.639 -7.823 21.187 1.00 93.00 273 THR A C 1
ATOM 2274 O O . THR A 1 273 ? -1.583 -8.050 19.978 1.00 93.00 273 THR A O 1
ATOM 2277 N N . GLU A 1 274 ? -2.269 -8.649 22.026 1.00 92.88 274 GLU A N 1
ATOM 2278 C CA . GLU A 1 274 ? -2.936 -9.873 21.577 1.00 92.88 274 GLU A CA 1
ATOM 2279 C C . GLU A 1 274 ? -4.168 -9.574 20.715 1.00 92.88 274 GLU A C 1
ATOM 2281 O O . GLU A 1 274 ? -4.353 -10.222 19.682 1.00 92.88 274 GLU A O 1
ATOM 2286 N N . ALA A 1 275 ? -4.969 -8.562 21.058 1.00 91.81 275 ALA A N 1
ATOM 2287 C CA . ALA A 1 275 ? -6.096 -8.124 20.238 1.00 91.81 275 ALA A CA 1
ATOM 2288 C C . ALA A 1 275 ? -5.629 -7.695 18.839 1.00 91.81 275 ALA A C 1
ATOM 2290 O O . ALA A 1 275 ? -6.167 -8.161 17.830 1.00 91.81 275 ALA A O 1
ATOM 2291 N N . ILE A 1 276 ? -4.562 -6.890 18.762 1.00 91.56 276 ILE A N 1
ATOM 2292 C CA . ILE A 1 276 ? -3.964 -6.457 17.495 1.00 91.56 276 ILE A CA 1
ATOM 2293 C C . ILE A 1 276 ? -3.429 -7.658 16.703 1.00 91.56 276 ILE A C 1
ATOM 2295 O O . ILE A 1 276 ? -3.634 -7.751 15.489 1.00 91.56 276 ILE A O 1
ATOM 2299 N N . ARG A 1 277 ? -2.774 -8.613 17.373 1.00 89.25 277 ARG A N 1
ATOM 2300 C CA . ARG A 1 277 ? -2.197 -9.811 16.743 1.00 89.25 277 ARG A CA 1
ATOM 2301 C C . ARG A 1 277 ? -3.251 -10.670 16.047 1.00 89.25 277 ARG A C 1
ATOM 2303 O O . ARG A 1 277 ? -3.006 -11.150 14.936 1.00 89.25 277 ARG A O 1
ATOM 2310 N N . HIS A 1 278 ? -4.412 -10.837 16.678 1.00 89.19 278 HIS A N 1
ATOM 2311 C CA . HIS A 1 278 ? -5.526 -11.622 16.142 1.00 89.19 278 HIS A CA 1
ATOM 2312 C C . HIS A 1 278 ? -6.314 -10.888 15.049 1.00 89.19 278 HIS A C 1
ATOM 2314 O O . HIS A 1 278 ? -7.165 -11.496 14.393 1.00 89.19 278 HIS A O 1
ATOM 2320 N N . MET A 1 279 ? -6.008 -9.613 14.772 1.00 85.88 279 MET A N 1
ATOM 2321 C CA . MET A 1 279 ? -6.655 -8.909 13.674 1.00 85.88 279 MET A CA 1
ATOM 2322 C C . MET A 1 279 ? -6.296 -9.533 12.312 1.00 85.88 279 MET A C 1
ATOM 2324 O O . MET A 1 279 ? -5.119 -9.743 11.973 1.00 85.88 279 MET A O 1
ATOM 2328 N N . PRO A 1 280 ? -7.301 -9.769 11.455 1.00 81.38 280 PRO A N 1
ATOM 2329 C CA . PRO A 1 280 ? -7.074 -10.234 10.095 1.00 81.38 280 PRO A CA 1
ATOM 2330 C C . PRO A 1 280 ? -6.381 -9.136 9.274 1.00 81.38 280 PRO A C 1
ATOM 2332 O O . PRO A 1 280 ? -6.942 -8.070 9.022 1.00 81.38 280 PRO A O 1
ATOM 2335 N N . GLY A 1 281 ? -5.146 -9.395 8.833 1.00 73.19 281 GLY A N 1
ATOM 2336 C CA . GLY A 1 281 ? -4.244 -8.373 8.274 1.00 73.19 281 GLY A CA 1
ATOM 2337 C C . GLY A 1 281 ? -4.596 -7.814 6.885 1.00 73.19 281 GLY A C 1
ATOM 2338 O O . GLY A 1 281 ? -3.965 -6.863 6.434 1.00 73.19 281 GLY A O 1
ATOM 2339 N N . LYS A 1 282 ? -5.581 -8.384 6.179 1.00 72.19 282 LYS A N 1
ATOM 2340 C CA . LYS A 1 282 ? -5.984 -7.953 4.821 1.00 72.19 282 LYS A CA 1
ATOM 2341 C C . LYS A 1 282 ? -7.449 -7.515 4.736 1.00 72.19 282 LYS A C 1
ATOM 2343 O O . LYS A 1 282 ? -8.063 -7.643 3.680 1.00 72.19 282 LYS A O 1
ATOM 2348 N N . LYS A 1 283 ? -8.021 -7.037 5.844 1.00 77.56 283 LYS A N 1
ATOM 2349 C CA . LYS A 1 283 ? -9.340 -6.395 5.817 1.00 77.56 283 LYS A CA 1
ATOM 2350 C C . LYS A 1 283 ? -9.244 -4.977 5.256 1.00 77.56 283 LYS A C 1
ATOM 2352 O O . LYS A 1 283 ? -8.182 -4.355 5.278 1.00 77.56 283 LYS A O 1
ATOM 2357 N N . THR A 1 284 ? -10.366 -4.501 4.729 1.00 72.94 284 THR A N 1
ATOM 2358 C CA . THR A 1 284 ? -10.517 -3.120 4.272 1.00 72.94 284 THR A CA 1
ATOM 2359 C C . THR A 1 284 ? -10.296 -2.167 5.452 1.00 72.94 284 THR A C 1
ATOM 2361 O O . THR A 1 284 ? -10.858 -2.426 6.519 1.00 72.94 284 THR A O 1
ATOM 2364 N N . PRO A 1 285 ? -9.484 -1.107 5.290 1.00 81.75 285 PRO A N 1
ATOM 2365 C CA . PRO A 1 285 ? -9.334 -0.062 6.299 1.00 81.75 285 PRO A CA 1
ATOM 2366 C C . PRO A 1 285 ? -10.673 0.568 6.690 1.00 81.75 285 PRO A C 1
ATOM 2368 O O . PRO A 1 285 ? -11.601 0.603 5.878 1.00 81.75 285 PRO A O 1
ATOM 2371 N N . GLY A 1 286 ? -10.753 1.075 7.920 1.00 79.81 286 GLY A N 1
ATOM 2372 C CA . GLY A 1 286 ? -11.914 1.811 8.407 1.00 79.81 286 GLY A CA 1
ATOM 2373 C C . GLY A 1 286 ? -11.968 3.245 7.871 1.00 79.81 286 GLY A C 1
ATOM 2374 O O . GLY A 1 286 ? -11.272 3.617 6.924 1.00 79.81 286 GLY A O 1
ATOM 2375 N N . LYS A 1 287 ? -12.793 4.079 8.515 1.00 80.06 287 LYS A N 1
ATOM 2376 C CA . LYS A 1 287 ? -12.931 5.517 8.208 1.00 80.06 287 LYS A CA 1
ATOM 2377 C C . LYS A 1 287 ? -11.608 6.285 8.351 1.00 80.06 287 LYS A C 1
ATOM 2379 O O . LYS A 1 287 ? -11.402 7.281 7.667 1.00 80.06 287 LYS A O 1
ATOM 2384 N N . ASP A 1 288 ? -10.723 5.804 9.216 1.00 80.62 288 ASP A N 1
ATOM 2385 C CA . ASP A 1 288 ? -9.375 6.328 9.457 1.00 80.62 288 ASP A CA 1
ATOM 2386 C C . ASP A 1 288 ? -8.381 6.035 8.320 1.00 80.62 288 ASP A C 1
ATOM 2388 O O . ASP A 1 288 ? -7.300 6.615 8.279 1.00 80.62 288 ASP A O 1
ATOM 2392 N N . THR A 1 289 ? -8.737 5.162 7.371 1.00 84.25 289 THR A N 1
ATOM 2393 C CA . THR A 1 289 ? -7.885 4.680 6.273 1.00 84.25 289 THR A CA 1
ATOM 2394 C C . THR A 1 289 ? -6.631 3.907 6.714 1.00 84.25 289 THR A C 1
ATOM 2396 O O . THR A 1 289 ? -5.772 3.605 5.879 1.00 84.25 289 THR A O 1
ATOM 2399 N N . ILE A 1 290 ? -6.548 3.502 7.988 1.00 87.38 290 ILE A N 1
ATOM 2400 C CA . ILE A 1 290 ? -5.416 2.754 8.549 1.00 87.38 290 ILE A CA 1
ATOM 2401 C C . ILE A 1 290 ? -5.637 1.249 8.323 1.00 87.38 290 ILE A C 1
ATOM 2403 O O . ILE A 1 290 ? -6.639 0.684 8.767 1.00 87.38 290 ILE A O 1
ATOM 2407 N N . PRO A 1 291 ? -4.730 0.540 7.629 1.00 88.31 291 PRO A N 1
ATOM 2408 C CA . PRO A 1 291 ? -4.908 -0.886 7.404 1.00 88.31 291 PRO A CA 1
ATOM 2409 C C . PRO A 1 291 ? -4.488 -1.734 8.612 1.00 88.31 291 PRO A C 1
ATOM 2411 O O . PRO A 1 291 ? -3.509 -1.451 9.302 1.00 88.31 291 PRO A O 1
ATOM 2414 N N . SER A 1 292 ? -5.156 -2.874 8.802 1.00 89.25 292 SER A N 1
ATOM 2415 C CA . SER A 1 292 ? -4.894 -3.774 9.935 1.00 89.25 292 SER A CA 1
ATOM 2416 C C . SER A 1 292 ? -3.480 -4.369 9.958 1.00 89.25 292 SER A C 1
ATOM 2418 O O . SER A 1 292 ? -2.932 -4.601 11.034 1.00 89.25 292 SER A O 1
ATOM 2420 N N . HIS A 1 293 ? -2.849 -4.605 8.800 1.00 88.88 293 HIS A N 1
ATOM 2421 C CA . HIS A 1 293 ? -1.449 -5.051 8.764 1.00 88.88 293 HIS A CA 1
ATOM 2422 C C . HIS A 1 293 ? -0.471 -3.983 9.266 1.00 88.88 293 HIS A C 1
ATOM 2424 O O . HIS A 1 293 ? 0.546 -4.352 9.848 1.00 88.88 293 HIS A O 1
ATOM 2430 N N . LEU A 1 294 ? -0.773 -2.691 9.083 1.00 90.38 294 LEU A N 1
ATOM 2431 C CA . LEU A 1 294 ? 0.050 -1.611 9.622 1.00 90.38 294 LEU A CA 1
ATOM 2432 C C . LEU A 1 294 ? -0.048 -1.591 11.146 1.00 90.38 294 LEU A C 1
ATOM 2434 O O . LEU A 1 294 ? 0.987 -1.605 11.800 1.00 90.38 294 LEU A O 1
ATOM 2438 N N . LEU A 1 295 ? -1.261 -1.669 11.706 1.00 91.12 295 LEU A N 1
ATOM 2439 C CA . LEU A 1 295 ? -1.471 -1.751 13.160 1.00 91.12 295 LEU A CA 1
ATOM 2440 C C . LEU A 1 295 ? -0.710 -2.926 13.785 1.00 91.12 295 LEU A C 1
ATOM 2442 O O . LEU A 1 295 ? -0.064 -2.772 14.814 1.00 91.12 295 LEU A O 1
ATOM 2446 N N . ARG A 1 296 ? -0.719 -4.089 13.124 1.00 91.38 296 ARG A N 1
ATOM 2447 C CA . ARG A 1 296 ? 0.082 -5.249 13.542 1.00 91.38 296 ARG A CA 1
ATOM 2448 C C . ARG A 1 296 ? 1.580 -4.981 13.519 1.00 91.38 296 ARG A C 1
ATOM 2450 O O . ARG A 1 296 ? 2.289 -5.474 14.388 1.00 91.38 296 ARG A O 1
ATOM 2457 N N . HIS A 1 297 ? 2.052 -4.238 12.526 1.00 91.00 297 HIS A N 1
ATOM 2458 C CA . HIS A 1 297 ? 3.462 -3.911 12.382 1.00 91.00 297 HIS A CA 1
ATOM 2459 C C . HIS A 1 297 ? 3.935 -2.910 13.449 1.00 91.00 297 HIS A C 1
ATOM 2461 O O . HIS A 1 297 ? 4.972 -3.126 14.068 1.00 91.00 297 HIS A O 1
ATOM 2467 N N . ILE A 1 298 ? 3.153 -1.860 13.717 1.00 92.69 298 ILE A N 1
ATOM 2468 C CA . ILE A 1 298 ? 3.495 -0.811 14.694 1.00 92.69 298 ILE A CA 1
ATOM 2469 C C . ILE A 1 298 ? 3.013 -1.114 16.121 1.00 92.69 298 ILE A C 1
ATOM 2471 O O . ILE A 1 298 ? 3.227 -0.308 17.025 1.00 92.69 298 ILE A O 1
ATOM 2475 N N . SER A 1 299 ? 2.393 -2.280 16.340 1.00 92.94 299 SER A N 1
ATOM 2476 C CA . SER A 1 299 ? 1.865 -2.734 17.634 1.00 92.94 299 SER A CA 1
ATOM 2477 C C . SER A 1 299 ? 2.813 -2.512 18.818 1.00 92.94 299 SER A C 1
ATOM 2479 O O . SER A 1 299 ? 2.315 -2.100 19.864 1.00 92.94 299 SER A O 1
ATOM 2481 N N . PRO A 1 300 ? 4.142 -2.738 18.711 1.00 92.44 300 PRO A N 1
ATOM 2482 C CA . PRO A 1 300 ? 5.049 -2.526 19.838 1.00 92.44 300 PRO A CA 1
ATOM 2483 C C . PRO A 1 300 ? 5.053 -1.090 20.377 1.00 92.44 300 PRO A C 1
ATOM 2485 O O . PRO A 1 300 ? 5.293 -0.910 21.568 1.00 92.44 300 PRO A O 1
ATOM 2488 N N . TYR A 1 301 ? 4.768 -0.104 19.520 1.00 91.38 301 TYR A N 1
ATOM 2489 C CA . TYR A 1 301 ? 4.807 1.325 19.839 1.00 91.38 301 TYR A CA 1
ATOM 2490 C C . TYR A 1 301 ? 3.453 1.869 20.297 1.00 91.38 301 TYR A C 1
ATOM 2492 O O . TYR A 1 301 ? 3.408 2.757 21.139 1.00 91.38 301 TYR A O 1
ATOM 2500 N N . ILE A 1 302 ? 2.349 1.342 19.757 1.00 91.44 302 ILE A N 1
ATOM 2501 C CA . ILE A 1 302 ? 0.998 1.860 20.033 1.00 91.44 302 ILE A CA 1
ATOM 2502 C C . ILE A 1 302 ? 0.252 1.088 21.127 1.00 91.44 302 ILE A C 1
ATOM 2504 O O . ILE A 1 302 ? -0.735 1.593 21.649 1.00 91.44 302 ILE A O 1
ATOM 2508 N N . ALA A 1 303 ? 0.702 -0.118 21.496 1.00 90.88 303 ALA A N 1
ATOM 2509 C CA . ALA A 1 303 ? -0.009 -0.947 22.472 1.00 90.88 303 ALA A CA 1
ATOM 2510 C C . ALA A 1 303 ? -0.056 -0.329 23.876 1.00 90.88 303 ALA A C 1
ATOM 2512 O O . ALA A 1 303 ? -1.075 -0.453 24.546 1.00 90.88 303 ALA A O 1
ATOM 2513 N N . GLU A 1 304 ? 1.023 0.330 24.304 1.00 88.50 304 GLU A N 1
ATOM 2514 C CA . GLU A 1 304 ? 1.055 1.035 25.589 1.00 88.50 304 GLU A CA 1
ATOM 2515 C C . GLU A 1 304 ? 0.163 2.291 25.545 1.00 88.50 304 GLU A C 1
ATOM 2517 O O . GLU A 1 304 ? -0.764 2.360 26.348 1.00 88.50 304 GLU A O 1
ATOM 2522 N N . PRO A 1 305 ? 0.303 3.205 24.555 1.00 86.94 305 PRO A N 1
ATOM 2523 C CA . PRO A 1 305 ? -0.611 4.335 24.406 1.00 86.94 305 PRO A CA 1
ATOM 2524 C C . PRO A 1 305 ? -2.100 3.971 24.430 1.00 86.94 305 PRO A C 1
ATOM 2526 O O . PRO A 1 305 ? -2.898 4.626 25.094 1.00 86.94 305 PRO A O 1
ATOM 2529 N N . LEU A 1 306 ? -2.483 2.904 23.725 1.00 87.62 306 LEU A N 1
ATOM 2530 C CA . LEU A 1 306 ? -3.874 2.460 23.645 1.00 87.62 306 LEU A CA 1
ATOM 2531 C C . LEU A 1 306 ? -4.388 1.832 24.948 1.00 87.62 306 LEU A C 1
ATOM 2533 O O . LEU A 1 306 ? -5.584 1.913 25.215 1.00 87.62 306 LEU A O 1
ATOM 2537 N N . ALA A 1 307 ? -3.515 1.216 25.750 1.00 86.88 307 ALA A N 1
ATOM 2538 C CA . ALA A 1 307 ? -3.885 0.648 27.046 1.00 86.88 307 ALA A CA 1
ATOM 2539 C C . ALA A 1 307 ? -4.153 1.734 28.102 1.00 86.88 307 ALA A C 1
ATOM 2541 O O . ALA A 1 307 ? -4.948 1.517 29.013 1.00 86.88 307 ALA A O 1
ATOM 2542 N N . THR A 1 308 ? -3.541 2.913 27.958 1.00 83.44 308 THR A N 1
ATOM 2543 C CA . THR A 1 308 ? -3.680 4.029 28.907 1.00 83.44 308 THR A CA 1
ATOM 2544 C C . THR A 1 308 ? -4.966 4.837 28.700 1.00 83.44 308 THR A C 1
ATOM 2546 O O . THR A 1 308 ? -5.521 5.338 29.675 1.00 83.44 308 THR A O 1
ATOM 2549 N N . LEU A 1 309 ? -5.500 4.916 27.471 1.00 80.06 309 LEU A N 1
ATOM 2550 C CA . LEU A 1 309 ? -6.725 5.678 27.147 1.00 80.06 309 LEU A CA 1
ATOM 2551 C C . LEU A 1 309 ? -7.951 5.367 28.039 1.00 80.06 309 LEU A C 1
ATOM 2553 O O . LEU A 1 309 ? -8.614 6.310 28.462 1.00 80.06 309 LEU A O 1
ATOM 2557 N N . PRO A 1 310 ? -8.283 4.096 28.350 1.00 69.50 310 PRO A N 1
ATOM 2558 C CA . PRO A 1 310 ? -9.478 3.731 29.114 1.00 69.50 310 PRO A CA 1
ATOM 2559 C C . PRO A 1 310 ? -9.280 3.771 30.635 1.00 69.50 310 PRO A C 1
ATOM 2561 O O . PRO A 1 310 ? -10.239 3.566 31.370 1.00 69.50 310 PRO A O 1
ATOM 2564 N N . SER A 1 311 ? -8.052 3.982 31.125 1.00 62.47 311 SER A N 1
ATOM 2565 C CA . SER A 1 311 ? -7.746 3.977 32.565 1.00 62.47 311 SER A CA 1
ATOM 2566 C C . SER A 1 311 ? -8.204 5.239 33.311 1.00 62.47 311 SER A C 1
ATOM 2568 O O . SER A 1 311 ? -8.022 5.338 34.524 1.00 62.47 311 SER A O 1
ATOM 2570 N N . VAL A 1 312 ? -8.837 6.183 32.610 1.00 54.44 312 VAL A N 1
ATOM 2571 C CA . VAL A 1 312 ? -9.488 7.341 33.223 1.00 54.44 312 VAL A CA 1
ATOM 2572 C C . VAL A 1 312 ? -10.798 6.865 33.857 1.00 54.44 312 VAL A C 1
ATOM 2574 O O . VAL A 1 312 ? -11.638 6.305 33.146 1.00 54.44 312 VAL A O 1
ATOM 2577 N N . PRO A 1 313 ? -11.012 7.043 35.174 1.00 49.59 313 PRO A N 1
ATOM 2578 C CA . PRO A 1 313 ? -12.282 6.682 35.781 1.00 49.59 313 PRO A CA 1
ATOM 2579 C C . PRO A 1 313 ? -13.401 7.472 35.089 1.00 49.59 313 PRO A C 1
ATOM 2581 O O . PRO A 1 313 ? -13.239 8.678 34.879 1.00 49.59 313 PRO A O 1
ATOM 2584 N N . PRO A 1 314 ? -14.533 6.838 34.729 1.00 45.50 314 PRO A N 1
ATOM 2585 C CA . PRO A 1 314 ? -15.673 7.578 34.220 1.00 45.50 314 PRO A CA 1
ATOM 2586 C C . PRO A 1 314 ? -16.071 8.581 35.299 1.00 45.50 314 PRO A C 1
ATOM 2588 O O . PRO A 1 314 ? -16.467 8.193 36.401 1.00 45.50 314 PRO A O 1
ATOM 2591 N N . VAL A 1 315 ? -15.925 9.873 34.993 1.00 43.78 315 VAL A N 1
ATOM 2592 C CA . VAL A 1 315 ? -16.545 10.932 35.784 1.00 43.78 315 VAL A CA 1
ATOM 2593 C C . VAL A 1 315 ? -18.003 10.530 35.927 1.00 43.78 315 VAL A C 1
ATOM 2595 O O . VAL A 1 315 ? -18.675 10.240 34.937 1.00 43.78 315 VAL A O 1
ATOM 2598 N N . THR A 1 316 ? -18.426 10.414 37.179 1.00 38.88 316 THR A N 1
ATOM 2599 C CA . THR A 1 316 ? -19.754 10.027 37.632 1.00 38.88 316 THR A CA 1
ATOM 2600 C C . THR A 1 316 ? -20.796 10.543 36.649 1.00 38.88 316 THR A C 1
ATOM 2602 O O . THR A 1 316 ? -20.983 11.754 36.532 1.00 38.88 316 THR A O 1
ATOM 2605 N N . LEU A 1 317 ? -21.433 9.629 35.911 1.00 36.19 317 LEU A N 1
ATOM 2606 C CA . LEU A 1 317 ? -22.551 9.954 35.038 1.00 36.19 317 LEU A CA 1
ATOM 2607 C C . LEU A 1 317 ? -23.646 10.569 35.914 1.00 36.19 317 LEU A C 1
ATOM 2609 O O . LEU A 1 317 ? -24.431 9.859 36.543 1.00 36.19 317 LEU A O 1
ATOM 2613 N N . LEU A 1 318 ? -23.686 11.900 35.984 1.00 35.06 318 LEU A N 1
ATOM 2614 C CA . LEU A 1 318 ? -24.925 12.591 36.289 1.00 35.06 318 LEU A CA 1
ATOM 2615 C C . LEU A 1 318 ? -25.930 12.137 35.221 1.00 35.06 318 LEU A C 1
ATOM 2617 O O . LEU A 1 318 ? -25.572 12.077 34.040 1.00 35.06 318 LEU A O 1
ATOM 2621 N N . PRO A 1 319 ? -27.150 11.742 35.619 1.00 33.16 319 PRO A N 1
ATOM 2622 C CA . PRO A 1 319 ? -28.122 11.190 34.691 1.00 33.16 319 PRO A CA 1
ATOM 2623 C C . PRO A 1 319 ? -28.360 12.173 33.537 1.00 33.16 319 PRO A C 1
ATOM 2625 O O . PRO A 1 319 ? -28.391 13.385 33.774 1.00 33.16 319 PRO A O 1
ATOM 2628 N N . PRO A 1 320 ? -28.533 11.679 32.297 1.00 38.62 320 PRO A N 1
ATOM 2629 C CA . PRO A 1 320 ? -28.758 12.539 31.150 1.00 38.62 320 PRO A CA 1
ATOM 2630 C C . PRO A 1 320 ? -30.043 13.332 31.383 1.00 38.62 320 PRO A C 1
ATOM 2632 O O . PRO A 1 320 ? -31.145 12.778 31.404 1.00 38.62 320 PRO A O 1
ATOM 2635 N N . THR A 1 321 ? -29.917 14.645 31.555 1.00 37.44 321 THR A N 1
ATOM 2636 C CA . THR A 1 321 ? -31.039 15.548 31.346 1.00 37.44 321 THR A CA 1
ATOM 2637 C C . THR A 1 321 ? -31.372 15.469 29.862 1.00 37.44 321 THR A C 1
ATOM 2639 O O . THR A 1 321 ? -30.668 16.010 29.013 1.00 37.44 321 THR A O 1
ATOM 2642 N N . LEU A 1 322 ? -32.420 14.709 29.537 1.00 35.16 322 LEU A N 1
ATOM 2643 C CA . LEU A 1 322 ? -32.967 14.654 28.187 1.00 35.16 322 LEU A CA 1
ATOM 2644 C C . LEU A 1 322 ? -33.175 16.093 27.684 1.00 35.16 322 LEU A C 1
ATOM 2646 O O . LEU A 1 322 ? -33.793 16.894 28.398 1.0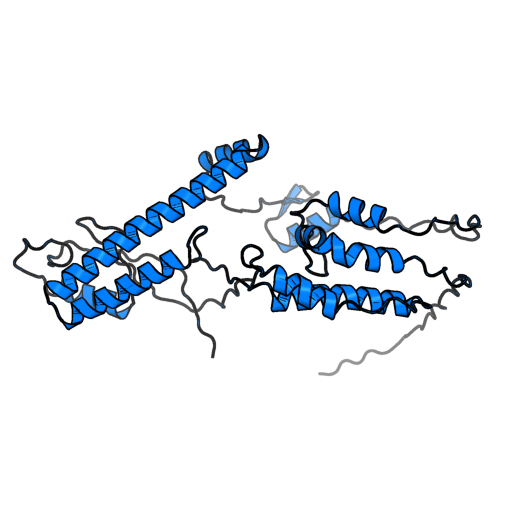0 35.16 322 LEU A O 1
ATOM 2650 N N . PRO A 1 323 ? -32.681 16.452 26.487 1.00 34.28 323 PRO A N 1
ATOM 2651 C CA . PRO A 1 323 ? -32.964 17.756 25.919 1.00 34.28 323 PRO A CA 1
ATOM 2652 C C . PRO A 1 323 ? -34.480 17.881 25.753 1.00 34.28 323 PRO A C 1
ATOM 2654 O O . PRO A 1 323 ? -35.124 17.033 25.133 1.00 34.28 323 PRO A O 1
ATOM 2657 N N . ARG A 1 324 ? -35.060 18.939 26.332 1.00 31.59 324 ARG A N 1
ATOM 2658 C CA . ARG A 1 324 ? -36.433 19.359 26.041 1.00 31.59 324 ARG A CA 1
ATOM 2659 C C . ARG A 1 324 ? -36.524 19.596 24.536 1.00 31.59 324 ARG A C 1
ATOM 2661 O O . ARG A 1 324 ? -36.059 20.620 24.043 1.00 31.59 324 ARG A O 1
ATOM 2668 N N . ILE A 1 325 ? -37.126 18.654 23.819 1.00 35.81 325 ILE A N 1
ATOM 2669 C CA . ILE A 1 325 ? -37.590 18.864 22.451 1.00 35.81 325 ILE A CA 1
ATOM 2670 C C . ILE A 1 325 ? -38.739 19.867 22.562 1.00 35.81 325 ILE A C 1
ATOM 2672 O O . ILE A 1 325 ? -39.876 19.520 22.873 1.00 35.81 325 ILE A O 1
ATOM 2676 N N . GLY A 1 326 ? -38.408 21.147 22.409 1.00 31.31 326 GLY A N 1
ATOM 2677 C CA . GLY A 1 326 ? -39.392 22.189 22.188 1.00 31.31 326 GLY A CA 1
ATOM 2678 C C . GLY A 1 326 ? -40.007 21.960 20.818 1.00 31.31 326 GLY A C 1
ATOM 2679 O O . GLY A 1 326 ? -39.361 22.200 19.802 1.00 31.31 326 GLY A O 1
ATOM 2680 N N . HIS A 1 327 ? -41.250 21.490 20.789 1.00 34.06 327 HIS A N 1
ATOM 2681 C CA . HIS A 1 327 ? -42.103 21.630 19.619 1.00 34.06 327 HIS A CA 1
ATOM 2682 C C . HIS A 1 327 ? -42.317 23.128 19.367 1.00 34.06 327 HIS A C 1
ATOM 2684 O O . HIS A 1 327 ? -43.205 23.742 19.954 1.00 34.06 327 HIS A O 1
ATOM 2690 N N . SER A 1 328 ? -41.490 23.739 18.519 1.00 34.25 328 SER A N 1
ATOM 2691 C CA . SER A 1 328 ? -41.838 25.009 17.892 1.00 34.25 328 SER A CA 1
ATOM 2692 C C . SER A 1 328 ? -42.731 24.703 16.694 1.00 34.25 328 SER A C 1
ATOM 2694 O O . SER A 1 328 ? -42.251 24.346 15.617 1.00 34.25 328 SER A O 1
ATOM 2696 N N . ASN A 1 329 ? -44.040 24.824 16.900 1.00 33.62 329 ASN A N 1
ATOM 2697 C CA . ASN A 1 329 ? -44.988 25.035 15.815 1.00 33.62 329 ASN A CA 1
ATOM 2698 C C . ASN A 1 329 ? -44.566 26.294 15.047 1.00 33.62 329 ASN A C 1
ATOM 2700 O O . ASN A 1 329 ? -44.651 27.395 15.586 1.00 33.62 329 ASN A O 1
ATOM 2704 N N . ALA A 1 330 ? -44.131 26.131 13.801 1.00 32.69 330 ALA A N 1
ATOM 2705 C CA . ALA A 1 330 ? -44.085 27.210 12.825 1.00 32.69 330 ALA A CA 1
ATOM 2706 C C . ALA A 1 330 ? -45.207 26.949 11.812 1.00 32.69 330 ALA A C 1
ATOM 2708 O O . ALA A 1 330 ? -45.049 26.180 10.865 1.00 32.69 330 ALA A O 1
ATOM 2709 N N . GLN A 1 331 ? -46.373 27.532 12.090 1.00 32.03 331 GLN A N 1
ATOM 2710 C CA . GLN A 1 331 ? -47.366 27.843 11.068 1.00 32.03 331 GLN A CA 1
ATOM 2711 C C . GLN A 1 331 ? -46.908 29.087 10.297 1.00 32.03 331 GLN A C 1
ATOM 2713 O O . GLN A 1 331 ? -46.287 29.965 10.891 1.00 32.03 331 GLN A O 1
ATOM 2718 N N . GLU A 1 332 ? -47.326 29.150 9.027 1.00 30.98 332 GLU A N 1
ATOM 2719 C CA . GLU A 1 332 ? -47.418 30.353 8.181 1.00 30.98 332 GLU A CA 1
ATOM 2720 C C . GLU A 1 332 ? -46.080 30.966 7.712 1.00 30.98 332 GLU A C 1
ATOM 2722 O O . GLU A 1 332 ? -45.109 31.047 8.444 1.00 30.98 332 GLU A O 1
ATOM 2727 N N . THR A 1 333 ? -45.886 31.380 6.462 1.00 32.28 333 THR A N 1
ATOM 2728 C CA . THR A 1 333 ? -46.789 31.812 5.387 1.00 32.28 333 THR A CA 1
ATOM 2729 C C . THR A 1 333 ? -46.141 31.504 4.037 1.00 32.28 333 THR A C 1
ATOM 2731 O O . THR A 1 333 ? -44.926 31.621 3.875 1.00 32.28 333 THR A O 1
ATOM 2734 N N . GLY A 1 334 ? -46.958 31.166 3.040 1.00 33.59 334 GLY A N 1
ATOM 2735 C CA . GLY A 1 334 ? -46.521 31.177 1.652 1.00 33.59 334 GLY A CA 1
ATOM 2736 C C . GLY A 1 334 ? -46.331 32.600 1.140 1.00 33.59 334 GLY A C 1
ATOM 2737 O O . GLY A 1 334 ? -47.116 33.479 1.465 1.00 33.59 334 GLY A O 1
ATOM 2738 N N . GLU A 1 335 ? -45.352 32.792 0.264 1.00 31.25 335 GLU A N 1
ATOM 2739 C CA . GLU A 1 335 ? -45.435 33.812 -0.772 1.00 31.25 335 GLU A CA 1
ATOM 2740 C C . GLU A 1 335 ? -44.616 33.375 -1.987 1.00 31.25 335 GLU A C 1
ATOM 2742 O O . GLU A 1 335 ? -43.396 33.224 -1.959 1.00 31.25 335 GLU A O 1
ATOM 2747 N N . ARG A 1 336 ? -45.349 33.125 -3.074 1.00 36.69 336 ARG A N 1
ATOM 2748 C CA . ARG A 1 336 ? -44.830 33.131 -4.438 1.00 36.69 336 ARG A CA 1
ATOM 2749 C C . ARG A 1 336 ? -44.361 34.547 -4.760 1.00 36.69 336 ARG A C 1
ATOM 2751 O O . ARG A 1 336 ? -45.154 35.469 -4.587 1.00 36.69 336 ARG A O 1
ATOM 2758 N N . ARG A 1 337 ? -43.197 34.696 -5.397 1.00 34.66 337 ARG A N 1
ATOM 2759 C CA . ARG A 1 337 ? -43.003 35.688 -6.468 1.00 34.66 337 ARG A CA 1
ATOM 2760 C C . ARG A 1 337 ? -41.747 35.398 -7.298 1.00 34.66 337 ARG A C 1
ATOM 2762 O O . ARG A 1 337 ? -40.648 35.444 -6.765 1.00 34.66 337 ARG A O 1
ATOM 2769 N N . LEU A 1 338 ? -42.033 35.176 -8.587 1.00 39.00 338 LEU A N 1
ATOM 2770 C CA . LEU A 1 338 ? -41.252 35.389 -9.818 1.00 39.00 338 LEU A CA 1
ATOM 2771 C C . LEU A 1 338 ? -39.945 34.616 -10.015 1.00 39.00 338 LEU A C 1
ATOM 2773 O O . LEU A 1 338 ? -38.932 34.946 -9.367 1.00 39.00 338 LEU A O 1
#

Sequence (338 aa):
MERWRPAEQIVVGDFNLHHPHWGGLMRQRTDPEAEETLRLIEEYDMALLYEADHIPLEAILATPTRGRTFPEKWNWELTDQDRLHRVLVQNLPDLTKLNTEQDIDYATKGIVGAILEAVKESTPKSRVGPRSIPGWTTECKEAQQLARRLRRRYQRERTPEAWEAYRRARNYKARLIRKTLRNYHRRKVKEATSSLEGLWKIARWARRAEPRTTLIPPLQRPDGGMETDVKEKLDMFKDAFFPQPPEVDLTDVRNYKYPSPMQLPPITRREVTEAIRHMPGKKTPGKDTIPSHLLRHISPYIAEPLATLPSVPPVTLLPPTLPRIGHSNAQETGERRL

Organism: Aspergillus kawachii (NCBI:txid1069201)